Protein AF-A0A2T4AWW3-F1 (afdb_monomer)

Mean predicted aligned error: 4.9 Å

InterPro domains:
  IPR052587 TELO2-interacting protein 1 homolog [PTHR18460] (1-186)
  IPR057566 TTI1, N-terminal TPR domain [PF24173] (14-185)

pLDDT: mean 90.58, std 9.29, range [41.0, 98.25]

Sequence (187 aa):
METSPAAKERNELF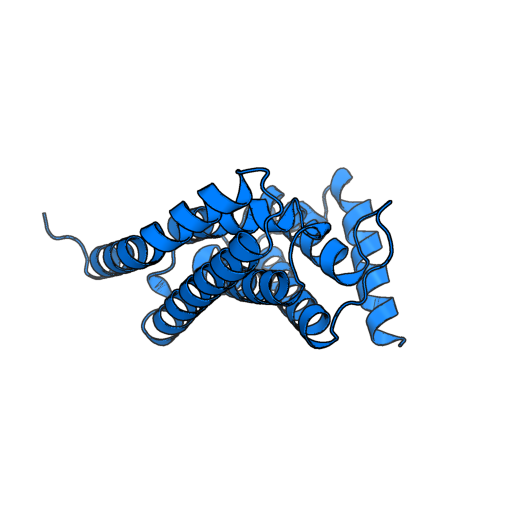QKLKPCCVQVSQLAIREAGDPKSHRQVLQLVDQILDILNQQISTNPLALDEKLAEYVFFPLHHIFRQLERYPMTVVEDCVKCLTILIVHGWKTKISAQLVQQIFSFLIFIIDGVPGSPKRDIPEETVLEAFRAETALLTTAGSSPVAAAGLSEPESIPALGHGITVMLDAVAE

Radius of gyration: 16.77 Å; Cα contacts (8 Å, |Δi|>4): 193; chains: 1; bounding box: 37×42×59 Å

Foldseek 3Di:
DDDDPLNVLLVVLCVQLVVLLVLLQVLLPPPDLDPVSQVSNLVSLVSNLVSLVVCVVVPLQSQEQVNLVSNVVSLVSCLVPVVSHDLSSVQSSLSSLLSCLVRYCQLNDALQNLLVLLLSLLCLQVNDPPDPDDDHDPSSNVSSVSSNVSSCVRQVVYPRNVCSCVPPVNVVSNVSSVVSVVVVVVD

Organism: NCBI:txid58853

Nearest PDB structures (foldseek):
  6twz-assembly2_C  TM=3.304E-01  e=1.049E+00  Homo sapiens
  5jm4-assembly1_A  TM=2.498E-01  e=1.203E+00  Homo sapiens
  5iqp-assembly1_B  TM=2.742E-01  e=2.734E+00  Homo sapiens
  5oeh-assembly1_A  TM=2.328E-01  e=2.278E+00  Homo sapiens

Secondary structure (DSSP, 8-state):
----HHHHHHHHHHHHHHHHHHHHHHHHHS----HHHHHHHHHHHHHHHHHHHHHHHH-GGG--HHHHH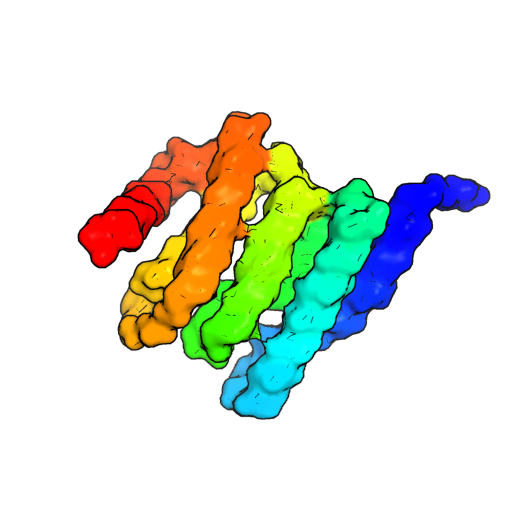HHHHHHHHHHTTGGGS-HHHHHHHHHHHHHIIIIIIGGG--HHHHHHHHHHHHHHHT--TTSPPPP--HHHHHHHHHHHHHHHHHHHT-HHHHHHHHSTTTHHHHHHHHHHHHHHHH-

Solvent-accessible surface area (backbone atoms only — not comparable to full-atom values): 10098 Å² total; per-residue (Å²): 133,86,72,52,71,65,58,50,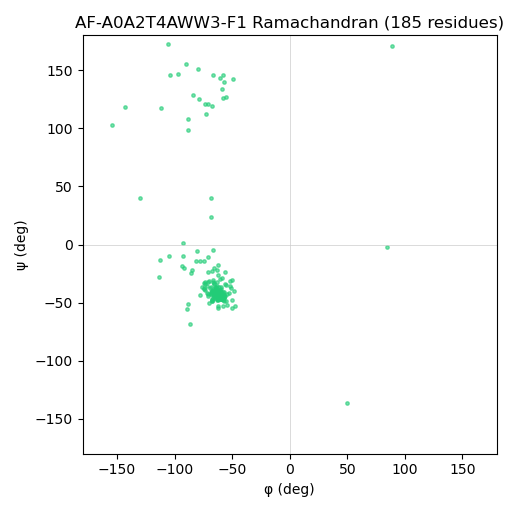50,29,50,53,51,47,65,65,44,46,65,38,44,53,50,40,35,55,55,60,70,43,90,65,89,45,71,68,52,54,56,51,42,36,56,36,45,50,51,48,37,51,54,50,52,54,37,51,73,73,47,42,80,47,42,36,50,68,56,28,54,57,58,43,53,36,47,50,50,44,65,76,42,54,91,80,51,58,66,71,47,53,36,45,44,38,56,41,48,36,49,30,44,69,45,15,33,36,74,69,44,48,19,68,56,46,37,52,50,52,55,49,41,42,33,68,65,77,43,55,91,93,56,82,88,71,92,70,56,68,67,43,46,52,44,34,52,51,30,49,51,49,45,53,57,35,23,70,71,24,76,67,19,35,41,24,49,68,38,81,87,26,39,64,59,47,53,51,43,52,51,54,58,51,53,70,71,72,110

Structure (mmCIF, N/CA/C/O backbone):
data_AF-A0A2T4AWW3-F1
#
_entry.id   AF-A0A2T4AWW3-F1
#
loop_
_atom_site.group_PDB
_atom_site.id
_atom_site.type_symbol
_atom_site.label_atom_id
_atom_site.label_alt_id
_atom_site.label_comp_id
_atom_site.label_asym_id
_atom_site.label_entity_id
_atom_site.label_seq_id
_atom_site.pdbx_PDB_ins_code
_atom_site.Cartn_x
_atom_site.Cartn_y
_atom_site.Cartn_z
_atom_site.occupancy
_atom_site.B_iso_or_equiv
_atom_site.auth_seq_id
_atom_site.auth_comp_id
_atom_site.auth_asym_id
_atom_site.auth_atom_id
_atom_site.pdbx_PDB_model_num
ATOM 1 N N . MET A 1 1 ? -11.689 0.476 34.436 1.00 41.00 1 MET A N 1
ATOM 2 C CA . MET A 1 1 ? -11.365 1.329 33.276 1.00 41.00 1 MET A CA 1
ATOM 3 C C . MET A 1 1 ? -11.836 0.563 32.052 1.00 41.00 1 MET A C 1
ATOM 5 O O . MET A 1 1 ? -11.142 -0.342 31.611 1.00 41.00 1 MET A O 1
ATOM 9 N N . GLU A 1 2 ? -13.083 0.778 31.636 1.00 44.03 2 GLU A N 1
ATOM 10 C CA . GLU A 1 2 ? -13.709 -0.006 30.566 1.00 44.03 2 GLU A CA 1
ATOM 11 C C . GLU A 1 2 ? -13.104 0.405 29.222 1.00 44.03 2 GLU A C 1
ATOM 13 O O . GLU A 1 2 ? -13.244 1.543 28.775 1.00 44.03 2 GLU A O 1
ATOM 18 N N . THR A 1 3 ? -12.363 -0.503 28.594 1.00 55.06 3 THR A N 1
ATOM 19 C CA . THR A 1 3 ? -11.929 -0.334 27.212 1.00 55.06 3 THR A CA 1
ATOM 20 C C . THR A 1 3 ? -13.162 -0.412 26.317 1.00 55.06 3 THR A C 1
ATOM 22 O O . THR A 1 3 ? -13.859 -1.422 26.299 1.00 55.06 3 THR A O 1
ATOM 25 N N . SER A 1 4 ? -13.444 0.669 25.583 1.00 72.50 4 SER A N 1
ATOM 26 C CA . SER A 1 4 ? -14.508 0.700 24.570 1.00 72.50 4 SER A CA 1
ATOM 27 C C . SER A 1 4 ? -14.398 -0.519 23.633 1.00 72.50 4 SER A C 1
ATOM 29 O O . SER A 1 4 ? -13.271 -0.900 23.295 1.00 72.50 4 SER A O 1
ATOM 31 N N . PRO A 1 5 ? -15.514 -1.125 23.183 1.00 71.94 5 PRO A N 1
ATOM 32 C CA . PRO A 1 5 ? -15.501 -2.297 22.300 1.00 71.94 5 PRO A CA 1
ATOM 33 C C . PRO A 1 5 ? -14.610 -2.102 21.061 1.00 71.94 5 PRO A C 1
ATOM 35 O O . PRO A 1 5 ? -13.829 -2.987 20.723 1.00 71.94 5 PRO A O 1
ATOM 38 N N . ALA A 1 6 ? -14.585 -0.894 20.487 1.00 76.88 6 ALA A N 1
ATOM 39 C CA . ALA A 1 6 ? -13.695 -0.552 19.376 1.00 76.88 6 ALA A CA 1
ATOM 40 C C . ALA A 1 6 ? -12.198 -0.622 19.746 1.00 76.88 6 ALA A C 1
ATOM 42 O O . ALA A 1 6 ? -11.362 -1.011 18.935 1.00 76.88 6 ALA A O 1
ATOM 43 N N . ALA A 1 7 ? -11.827 -0.262 20.979 1.00 82.50 7 ALA A N 1
ATOM 44 C CA . ALA A 1 7 ? -10.445 -0.366 21.447 1.00 82.50 7 ALA A CA 1
ATOM 45 C C . ALA A 1 7 ? -10.017 -1.824 21.664 1.00 82.50 7 ALA A C 1
ATOM 47 O O . ALA A 1 7 ? -8.849 -2.151 21.451 1.00 82.50 7 ALA A O 1
ATOM 48 N N . LYS A 1 8 ? -10.955 -2.690 22.067 1.00 87.81 8 LYS A N 1
ATOM 49 C CA . LYS A 1 8 ? -10.710 -4.125 22.219 1.00 87.81 8 LYS A CA 1
ATOM 50 C C . LYS A 1 8 ? -10.457 -4.782 20.860 1.00 87.81 8 LYS A C 1
ATOM 52 O O . LYS A 1 8 ? -9.435 -5.443 20.710 1.00 87.81 8 LYS A O 1
ATOM 57 N N . GLU A 1 9 ? -11.304 -4.515 19.869 1.00 89.56 9 GLU A N 1
ATOM 58 C CA . GLU A 1 9 ? -11.146 -5.043 18.505 1.00 89.56 9 GLU A CA 1
ATOM 59 C C . GLU A 1 9 ? -9.840 -4.581 17.846 1.00 89.56 9 GLU A C 1
ATOM 61 O O . GLU A 1 9 ? -9.110 -5.397 17.289 1.00 89.56 9 GLU A O 1
ATOM 66 N N . ARG A 1 10 ? -9.471 -3.299 17.988 1.00 91.38 10 ARG A N 1
ATOM 67 C CA . ARG A 1 10 ? -8.161 -2.799 17.528 1.00 91.38 10 ARG A CA 1
ATOM 68 C C . ARG A 1 10 ? -6.995 -3.557 18.147 1.00 91.38 10 ARG A C 1
ATOM 70 O O . ARG A 1 10 ? -6.025 -3.875 17.465 1.00 91.38 10 ARG A O 1
ATOM 77 N N . ASN A 1 11 ? -7.065 -3.817 19.451 1.00 92.69 11 ASN A N 1
ATOM 78 C CA . ASN A 1 11 ? -6.012 -4.553 20.133 1.00 92.69 11 ASN A CA 1
ATOM 79 C C . ASN A 1 11 ? -5.957 -6.012 19.659 1.00 92.69 11 ASN A C 1
ATOM 81 O O . ASN A 1 11 ? -4.869 -6.534 19.454 1.00 92.69 11 ASN A O 1
ATOM 85 N N . GLU A 1 12 ? -7.100 -6.662 19.444 1.00 93.75 12 GLU A N 1
ATOM 86 C CA . GLU A 1 12 ? -7.157 -8.016 18.882 1.00 93.75 12 GLU A CA 1
ATOM 87 C C . GLU A 1 12 ? -6.557 -8.069 17.470 1.00 93.75 12 GLU A C 1
ATOM 89 O O . GLU A 1 12 ? -5.733 -8.944 17.192 1.00 93.75 12 GLU A O 1
ATOM 94 N N . LEU A 1 13 ? -6.887 -7.099 16.612 1.00 94.75 13 LEU A N 1
ATOM 95 C CA . LEU A 1 13 ? -6.287 -6.961 15.286 1.00 94.75 13 LEU A CA 1
ATOM 96 C C . LEU A 1 13 ? -4.768 -6.765 15.375 1.00 94.75 13 LEU A C 1
ATOM 98 O O . LEU A 1 13 ? -4.012 -7.451 14.687 1.00 94.75 13 LEU A O 1
ATOM 102 N N . PHE A 1 14 ? -4.307 -5.886 16.268 1.00 95.81 14 PHE A N 1
ATOM 103 C CA . PHE A 1 14 ? -2.881 -5.668 16.499 1.00 95.81 14 PHE A CA 1
ATOM 104 C C . PHE A 1 14 ? -2.156 -6.955 16.903 1.00 95.81 14 PHE A C 1
ATOM 106 O O . PHE A 1 14 ? -1.095 -7.255 16.359 1.00 95.81 14 PHE A O 1
ATOM 113 N N . GLN A 1 15 ? -2.722 -7.739 17.829 1.00 95.81 15 GLN A N 1
ATOM 114 C CA . GLN A 1 15 ? -2.104 -8.998 18.258 1.00 95.81 15 GLN A CA 1
ATOM 115 C C . GLN A 1 15 ? -2.009 -10.019 17.118 1.00 95.81 15 GLN A C 1
ATOM 117 O O . GLN A 1 15 ? -1.042 -10.778 17.082 1.00 95.81 15 GLN A O 1
ATOM 122 N N . LYS A 1 16 ? -2.964 -10.020 16.177 1.00 95.44 16 LYS A N 1
ATOM 123 C CA . LYS A 1 16 ? -2.922 -10.875 14.981 1.00 95.44 16 LYS A CA 1
ATOM 124 C C . LYS A 1 16 ? -1.849 -10.427 13.983 1.00 95.44 16 LYS A C 1
ATOM 126 O O . LYS A 1 16 ? -1.100 -11.262 13.493 1.00 95.44 16 LYS A O 1
ATOM 131 N N . LEU A 1 17 ? -1.744 -9.123 13.713 1.00 95.69 17 LEU A N 1
ATOM 132 C CA . LEU A 1 17 ? -0.814 -8.568 12.715 1.00 95.69 17 LEU A CA 1
ATOM 133 C C . LEU A 1 17 ? 0.646 -8.558 13.186 1.00 95.69 17 LEU A C 1
ATOM 135 O O . LEU A 1 17 ? 1.562 -8.829 12.410 1.00 95.69 17 LEU A O 1
ATOM 139 N N . LYS A 1 18 ? 0.876 -8.260 14.469 1.00 95.81 18 LYS A N 1
ATOM 140 C CA . LYS A 1 18 ? 2.207 -8.113 15.074 1.00 95.81 18 LYS A CA 1
ATOM 141 C C . LYS A 1 18 ? 3.199 -9.238 14.733 1.00 95.81 18 LYS A C 1
ATOM 143 O O . LYS A 1 18 ? 4.304 -8.902 14.301 1.00 95.81 18 LYS A O 1
ATOM 148 N N . PRO A 1 19 ? 2.893 -10.539 14.924 1.00 96.00 19 PRO A N 1
ATOM 149 C CA . PRO A 1 19 ? 3.855 -11.602 14.632 1.00 96.00 19 PRO A CA 1
ATOM 150 C C . PRO A 1 19 ? 4.280 -11.615 13.160 1.00 96.00 19 PRO A C 1
ATOM 152 O O . PRO A 1 19 ? 5.470 -11.775 12.886 1.00 96.00 19 PRO A O 1
ATOM 155 N N . CYS A 1 20 ? 3.347 -11.389 12.232 1.00 95.19 20 CYS A N 1
ATOM 156 C CA . CYS A 1 20 ? 3.630 -11.375 10.800 1.00 95.19 20 CYS A CA 1
ATOM 157 C C . CYS A 1 20 ? 4.459 -10.141 10.419 1.00 95.19 20 CYS A C 1
ATOM 159 O O . CYS A 1 20 ? 5.534 -10.281 9.839 1.00 95.19 20 CYS A O 1
ATOM 161 N N . CYS A 1 21 ? 4.039 -8.939 10.834 1.00 95.25 21 CYS A N 1
ATOM 162 C CA . CYS A 1 21 ? 4.738 -7.688 10.521 1.00 95.25 21 CYS A CA 1
ATOM 163 C C . CYS A 1 21 ? 6.182 -7.664 11.047 1.00 95.25 21 CYS A C 1
ATOM 165 O O . CYS A 1 21 ? 7.094 -7.210 10.348 1.00 95.25 21 CYS A O 1
ATOM 167 N N . VAL A 1 22 ? 6.416 -8.175 12.262 1.00 95.00 22 VAL A N 1
ATOM 168 C CA . VAL A 1 22 ? 7.767 -8.262 12.839 1.00 95.00 22 VAL A CA 1
ATOM 169 C C . VAL A 1 22 ? 8.640 -9.226 12.040 1.00 95.00 22 VAL A C 1
ATOM 171 O O . VAL A 1 22 ? 9.787 -8.895 11.745 1.00 95.00 22 VAL A O 1
ATOM 174 N N . GLN A 1 23 ? 8.116 -10.395 11.664 1.00 93.00 23 GLN A N 1
ATOM 175 C CA . GLN A 1 23 ? 8.877 -11.370 10.882 1.00 93.00 23 GLN A CA 1
ATOM 176 C C . GLN A 1 23 ? 9.197 -10.854 9.476 1.00 93.00 23 GLN A C 1
ATOM 178 O O . GLN A 1 23 ? 10.349 -10.956 9.056 1.00 93.00 23 GLN A O 1
ATOM 183 N N . VAL A 1 24 ? 8.235 -10.230 8.783 1.00 92.56 24 VAL A N 1
ATOM 184 C CA . VAL A 1 24 ? 8.485 -9.604 7.472 1.00 92.56 24 VAL A CA 1
ATOM 185 C C . VAL A 1 24 ? 9.565 -8.535 7.593 1.00 92.56 24 VAL A C 1
ATOM 187 O O . VAL A 1 24 ? 10.518 -8.553 6.823 1.00 92.56 24 VAL A O 1
ATOM 190 N N . SER A 1 25 ? 9.484 -7.661 8.600 1.00 90.88 25 SER A N 1
ATOM 191 C CA . SER A 1 25 ? 10.500 -6.622 8.821 1.00 90.88 25 SER A CA 1
ATOM 192 C C . SER A 1 25 ? 11.890 -7.224 9.042 1.00 90.88 25 SER A C 1
ATOM 194 O O . SER A 1 25 ? 12.866 -6.771 8.451 1.00 90.88 25 SER A O 1
ATOM 196 N N . GLN A 1 26 ? 12.001 -8.280 9.856 1.00 90.12 26 GLN A N 1
ATOM 197 C CA . GLN A 1 26 ? 13.279 -8.959 10.091 1.00 90.12 26 GLN A CA 1
ATOM 198 C C . GLN A 1 26 ? 13.858 -9.572 8.814 1.00 90.12 26 GLN A C 1
ATOM 200 O O . GLN A 1 26 ? 15.066 -9.494 8.605 1.00 90.12 26 GLN A O 1
ATOM 205 N N . LEU A 1 27 ? 13.022 -10.180 7.971 1.00 88.44 27 LEU A N 1
ATOM 206 C CA . LEU A 1 27 ? 13.457 -10.790 6.715 1.00 88.44 27 LEU A CA 1
ATOM 207 C C . LEU A 1 27 ? 13.807 -9.738 5.657 1.00 88.44 27 LEU A C 1
ATOM 209 O O . LEU A 1 27 ? 14.804 -9.903 4.962 1.00 88.44 27 LEU A O 1
ATOM 213 N N . ALA A 1 28 ? 13.041 -8.649 5.576 1.00 84.12 28 ALA A N 1
ATOM 214 C CA . ALA A 1 28 ? 13.252 -7.588 4.598 1.00 84.12 28 ALA A CA 1
ATOM 215 C C . ALA A 1 28 ? 14.491 -6.734 4.907 1.00 84.12 28 ALA A C 1
ATOM 217 O O . ALA A 1 28 ? 15.211 -6.331 3.995 1.00 84.12 28 ALA A O 1
ATOM 218 N N . ILE A 1 29 ? 14.775 -6.494 6.192 1.00 82.25 29 ILE A N 1
ATOM 219 C CA . ILE A 1 29 ? 15.969 -5.755 6.632 1.00 82.25 29 ILE A CA 1
ATOM 220 C C . ILE A 1 29 ? 17.233 -6.616 6.502 1.00 82.25 29 ILE A C 1
ATOM 222 O O . ILE A 1 29 ? 18.311 -6.093 6.226 1.00 82.25 29 ILE A O 1
ATOM 226 N N . ARG A 1 30 ? 17.135 -7.938 6.690 1.00 76.06 30 ARG A N 1
ATOM 227 C CA . ARG A 1 30 ? 18.281 -8.838 6.509 1.00 76.06 30 ARG A CA 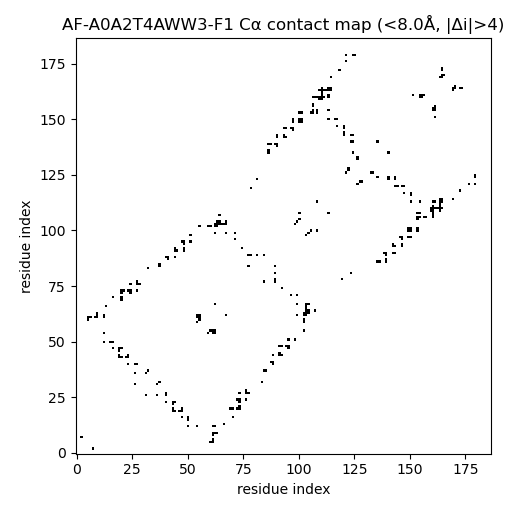1
ATOM 228 C C . ARG A 1 30 ? 18.614 -8.954 5.015 1.00 76.06 30 ARG A C 1
ATOM 230 O O . ARG A 1 30 ? 17.812 -9.424 4.210 1.00 76.06 30 ARG A O 1
ATOM 237 N N . GLU A 1 31 ? 19.834 -8.588 4.633 1.00 60.59 31 GLU A N 1
ATOM 238 C CA . GLU A 1 31 ? 20.359 -8.631 3.251 1.00 60.59 31 GLU A CA 1
ATOM 239 C C . GLU A 1 31 ? 20.564 -10.054 2.673 1.00 60.59 31 GLU A C 1
ATOM 241 O O . GLU A 1 31 ? 21.347 -10.262 1.752 1.00 60.59 31 GLU A O 1
ATOM 246 N N . ALA A 1 32 ? 19.871 -11.076 3.178 1.00 53.19 32 ALA A N 1
ATOM 247 C CA . ALA A 1 32 ? 20.013 -12.443 2.687 1.00 53.19 32 ALA A CA 1
ATOM 248 C C . ALA A 1 32 ? 19.049 -12.725 1.520 1.00 53.19 32 ALA A C 1
ATOM 250 O O . ALA A 1 32 ? 17.866 -13.005 1.731 1.00 53.19 32 ALA A O 1
ATOM 251 N N . GLY A 1 33 ? 19.540 -12.642 0.281 1.00 60.03 33 GLY A N 1
ATOM 252 C CA . GLY A 1 33 ? 18.835 -13.040 -0.950 1.00 60.03 33 GLY A CA 1
ATOM 253 C C . GLY A 1 33 ? 18.615 -14.555 -1.095 1.00 60.03 33 GLY A C 1
ATOM 254 O O . GLY A 1 33 ? 18.792 -15.094 -2.181 1.00 60.03 33 GLY A O 1
ATOM 255 N N . ASP A 1 34 ? 18.281 -15.256 -0.006 1.00 68.44 34 ASP A N 1
ATOM 256 C CA . ASP A 1 34 ? 17.972 -16.690 -0.034 1.00 68.44 34 ASP A CA 1
ATOM 257 C C . ASP A 1 34 ? 16.534 -16.904 -0.559 1.00 68.44 34 ASP A C 1
ATOM 259 O O . ASP A 1 34 ? 15.588 -16.358 0.020 1.00 68.44 34 ASP A O 1
ATOM 263 N N . PRO A 1 35 ? 16.324 -17.725 -1.607 1.00 68.44 35 PRO A N 1
ATOM 264 C CA . PRO A 1 35 ? 14.996 -18.106 -2.095 1.00 68.44 35 PRO A CA 1
ATOM 265 C C . PRO A 1 35 ? 14.034 -18.621 -1.011 1.00 68.44 35 PRO A C 1
ATOM 267 O O . PRO A 1 35 ? 12.822 -18.412 -1.109 1.00 68.44 35 PRO A O 1
ATOM 270 N N . LYS A 1 36 ? 14.543 -19.266 0.050 1.00 74.75 36 LYS A N 1
ATOM 271 C CA . LYS A 1 36 ? 13.711 -19.696 1.190 1.00 74.75 36 LYS A CA 1
ATOM 272 C C . LYS A 1 36 ? 13.100 -18.510 1.934 1.00 74.75 36 LYS A C 1
ATOM 274 O O . LYS A 1 36 ? 11.936 -18.578 2.330 1.00 74.75 36 LYS A O 1
ATOM 279 N N . SER A 1 37 ? 13.850 -17.417 2.060 1.00 81.38 37 SER A N 1
ATOM 280 C CA . SER A 1 37 ? 13.379 -16.175 2.671 1.00 81.38 37 SER A CA 1
ATOM 281 C C . SER A 1 37 ? 12.264 -15.539 1.844 1.00 81.38 37 SER A C 1
ATOM 283 O O . SER A 1 37 ? 11.293 -15.067 2.422 1.00 81.38 37 SER A O 1
ATOM 285 N N . HIS A 1 38 ? 12.331 -15.583 0.507 1.00 83.94 38 HIS A N 1
ATOM 286 C CA . HIS A 1 38 ? 11.267 -15.033 -0.349 1.00 83.94 38 HIS A CA 1
ATOM 287 C C . HIS A 1 38 ? 9.948 -15.791 -0.195 1.00 83.94 38 HIS A C 1
ATOM 289 O O . HIS A 1 38 ? 8.895 -15.171 -0.069 1.00 83.94 38 HIS A O 1
ATOM 295 N N . ARG A 1 39 ? 9.995 -17.129 -0.135 1.00 88.44 39 ARG A N 1
ATOM 296 C CA . ARG A 1 39 ? 8.795 -17.942 0.117 1.00 88.44 39 ARG A CA 1
ATOM 297 C C . ARG A 1 39 ? 8.193 -17.649 1.491 1.00 88.44 39 ARG A C 1
ATOM 299 O O . ARG A 1 39 ? 6.975 -17.587 1.619 1.00 88.44 39 ARG A O 1
ATOM 306 N N . GLN A 1 40 ? 9.037 -17.463 2.503 1.00 91.19 40 GLN A N 1
ATOM 307 C CA . GLN A 1 40 ? 8.579 -17.110 3.842 1.00 91.19 40 GLN A CA 1
ATOM 308 C C . GLN A 1 40 ? 7.962 -15.705 3.879 1.00 91.19 40 GLN A C 1
ATOM 310 O O . GLN A 1 40 ? 6.918 -15.524 4.495 1.00 91.19 40 GLN A O 1
ATOM 315 N N . VAL A 1 41 ? 8.565 -14.725 3.197 1.00 92.50 41 VAL A N 1
ATOM 316 C CA . VAL A 1 41 ? 7.996 -13.375 3.062 1.00 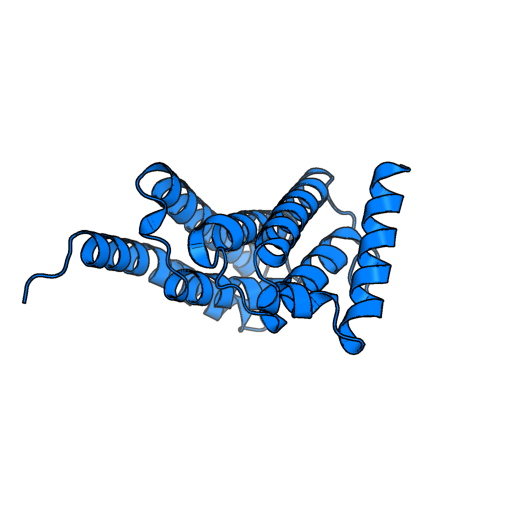92.50 41 VAL A CA 1
ATOM 317 C C . VAL A 1 41 ? 6.635 -13.435 2.376 1.00 92.50 41 VAL A C 1
ATOM 319 O O . VAL A 1 41 ? 5.693 -12.867 2.916 1.00 92.50 41 VAL A O 1
ATOM 322 N N . LEU A 1 42 ? 6.501 -14.176 1.270 1.00 93.69 42 LEU A N 1
ATOM 323 C CA . LEU A 1 42 ? 5.218 -14.359 0.586 1.00 93.69 42 LEU A CA 1
ATOM 324 C C . LEU A 1 42 ? 4.141 -14.885 1.542 1.00 93.69 42 LEU A C 1
ATOM 326 O O . LEU A 1 42 ? 3.099 -14.265 1.682 1.00 93.69 42 LEU A O 1
ATOM 330 N N . GLN A 1 43 ? 4.425 -15.970 2.267 1.00 95.12 43 GLN A N 1
ATOM 331 C CA . GLN A 1 43 ? 3.472 -16.553 3.220 1.00 95.12 43 GLN A CA 1
ATOM 332 C C . GLN A 1 43 ? 3.065 -15.585 4.336 1.00 95.12 43 GLN A C 1
ATOM 334 O O . GLN A 1 43 ? 1.931 -15.617 4.800 1.00 95.12 43 GLN A O 1
ATOM 339 N N . LEU A 1 44 ? 3.990 -14.748 4.807 1.00 96.19 44 LEU A N 1
ATOM 340 C CA . LEU A 1 44 ? 3.699 -13.781 5.861 1.00 96.19 44 LEU A CA 1
ATOM 341 C C . LEU A 1 44 ? 2.899 -12.582 5.342 1.00 96.19 44 LEU A C 1
ATOM 343 O O . LEU A 1 44 ? 2.049 -12.078 6.071 1.00 96.19 44 LEU A O 1
ATOM 347 N N . VAL A 1 45 ? 3.167 -12.119 4.118 1.00 96.75 45 VAL A N 1
ATOM 348 C CA . VAL A 1 45 ? 2.399 -11.041 3.476 1.00 96.75 45 VAL A CA 1
ATOM 349 C C . VAL A 1 45 ? 0.988 -11.522 3.142 1.00 96.75 45 VAL A C 1
ATOM 351 O O . VAL A 1 45 ? 0.036 -10.819 3.460 1.00 96.75 45 VAL A O 1
ATOM 354 N N . ASP A 1 46 ? 0.844 -12.740 2.623 1.00 96.88 46 ASP A N 1
ATOM 355 C CA . ASP A 1 46 ? -0.447 -13.395 2.381 1.00 96.88 46 ASP A CA 1
ATOM 356 C C . ASP A 1 46 ? -1.275 -13.498 3.677 1.00 96.88 46 ASP A C 1
ATOM 358 O O . ASP A 1 46 ? -2.422 -13.064 3.738 1.00 96.88 46 ASP A O 1
ATOM 362 N N . GLN A 1 47 ? -0.652 -13.908 4.791 1.00 97.50 47 GLN A N 1
ATOM 363 C CA . GLN A 1 47 ? -1.309 -13.892 6.107 1.00 97.50 47 GLN A CA 1
ATOM 364 C C . GLN A 1 47 ? -1.737 -12.490 6.559 1.00 97.50 47 GLN A C 1
ATOM 366 O O . GLN A 1 47 ? -2.799 -12.338 7.165 1.00 97.50 47 GLN A O 1
ATOM 371 N N . ILE A 1 48 ? -0.921 -11.459 6.310 1.00 97.81 48 ILE A N 1
ATOM 372 C CA . ILE A 1 48 ? -1.295 -10.071 6.618 1.00 97.81 48 ILE A CA 1
ATOM 373 C C . ILE A 1 48 ? -2.516 -9.675 5.787 1.00 97.81 48 ILE A C 1
ATOM 375 O O . ILE A 1 48 ? -3.472 -9.134 6.345 1.00 97.81 48 ILE A O 1
ATOM 379 N N . LEU A 1 49 ? -2.503 -9.974 4.488 1.00 98.06 49 LEU A N 1
ATOM 380 C CA . LEU A 1 49 ? -3.599 -9.688 3.571 1.00 98.06 49 LEU A CA 1
ATOM 381 C C . LEU A 1 49 ? -4.894 -10.380 4.013 1.00 98.06 49 LEU A C 1
ATOM 383 O O . LEU A 1 49 ? -5.934 -9.728 4.103 1.00 98.06 49 LEU A O 1
ATOM 387 N N . ASP A 1 50 ? -4.829 -11.658 4.379 1.00 98.06 50 ASP A N 1
ATOM 388 C CA . ASP A 1 50 ? -5.962 -12.421 4.907 1.00 98.06 50 ASP A CA 1
ATOM 389 C C . ASP A 1 50 ? -6.536 -11.806 6.186 1.00 98.06 50 ASP A C 1
ATOM 391 O O . ASP A 1 50 ? -7.751 -11.622 6.306 1.00 98.06 50 ASP A O 1
ATOM 395 N N . ILE A 1 51 ? -5.676 -11.442 7.145 1.00 97.38 51 ILE A N 1
ATOM 396 C CA . ILE A 1 51 ? -6.100 -10.795 8.394 1.00 97.38 51 ILE A CA 1
ATOM 397 C C . ILE A 1 51 ? -6.795 -9.461 8.096 1.00 97.38 51 ILE A C 1
ATOM 399 O O . ILE A 1 51 ? -7.838 -9.165 8.687 1.00 97.38 51 ILE A O 1
ATOM 403 N N . LEU A 1 52 ? -6.243 -8.662 7.178 1.00 97.44 52 LEU A N 1
ATOM 404 C CA . LEU A 1 52 ? -6.830 -7.390 6.762 1.00 97.44 52 LEU A CA 1
ATOM 405 C C . LEU A 1 52 ? -8.192 -7.595 6.087 1.00 97.44 52 LEU A C 1
ATOM 407 O O . LEU A 1 52 ? -9.156 -6.942 6.485 1.00 97.44 52 LEU A O 1
ATOM 411 N N . ASN A 1 53 ? -8.300 -8.531 5.141 1.00 97.44 53 ASN A N 1
ATOM 412 C CA . ASN A 1 53 ? -9.542 -8.857 4.432 1.00 97.44 53 ASN A CA 1
ATOM 413 C C . ASN A 1 53 ? -10.650 -9.332 5.381 1.00 97.44 53 ASN A C 1
ATOM 415 O O . ASN A 1 53 ? -11.795 -8.872 5.305 1.00 97.44 53 ASN A O 1
ATOM 419 N N . GLN A 1 54 ? -10.317 -10.216 6.324 1.00 96.06 54 GLN A N 1
ATOM 420 C CA . GLN A 1 54 ? -11.255 -10.666 7.353 1.00 96.06 54 GLN A CA 1
ATOM 421 C C . GLN A 1 54 ? -11.713 -9.503 8.236 1.00 96.06 54 GLN A C 1
ATOM 423 O O . GLN A 1 54 ? -12.901 -9.388 8.561 1.00 96.06 54 GLN A O 1
ATOM 428 N N . GLN A 1 55 ? -10.785 -8.619 8.607 1.00 94.56 55 GLN A N 1
ATOM 429 C CA . GLN A 1 55 ? -11.100 -7.483 9.456 1.00 94.56 55 GLN A CA 1
ATOM 430 C C . GLN A 1 55 ? -12.008 -6.473 8.757 1.00 94.56 55 GLN A C 1
ATOM 432 O O . GLN A 1 55 ? -13.000 -6.066 9.354 1.00 94.56 55 GLN A O 1
ATOM 437 N N . ILE A 1 56 ? -11.719 -6.078 7.514 1.00 94.19 56 ILE A N 1
ATOM 438 C CA . ILE A 1 56 ? -12.558 -5.108 6.791 1.00 94.19 56 ILE A CA 1
ATOM 439 C C . ILE A 1 56 ? -13.948 -5.665 6.479 1.00 94.19 56 ILE A C 1
ATOM 441 O O . ILE A 1 56 ? -14.912 -4.903 6.480 1.00 94.19 56 ILE A O 1
ATOM 445 N N . SER A 1 57 ? -14.065 -6.984 6.292 1.00 93.06 57 SER A N 1
ATOM 446 C CA . SER A 1 57 ? -15.353 -7.662 6.103 1.00 93.06 57 SER A CA 1
ATOM 447 C C . SER A 1 57 ? -16.190 -7.694 7.385 1.00 93.06 57 SER A C 1
ATOM 449 O O . SER A 1 57 ? -17.416 -7.672 7.323 1.00 93.06 57 SER A O 1
ATOM 451 N N . THR A 1 58 ? -15.538 -7.744 8.551 1.00 91.62 58 THR A N 1
ATOM 452 C CA . THR A 1 58 ? -16.212 -7.817 9.857 1.00 91.62 58 THR A CA 1
ATOM 453 C C . THR A 1 58 ? -16.506 -6.428 10.420 1.00 91.62 58 THR A C 1
ATOM 455 O O . THR A 1 58 ? -17.643 -6.108 10.758 1.00 91.62 58 THR A O 1
ATOM 458 N N . ASN A 1 59 ? -15.472 -5.595 10.542 1.00 90.06 59 ASN A N 1
ATOM 459 C CA . ASN A 1 59 ? -15.565 -4.215 10.992 1.00 90.06 59 ASN A CA 1
ATOM 460 C C . ASN A 1 59 ? -14.394 -3.383 10.427 1.00 90.06 59 ASN A C 1
ATOM 462 O O . ASN A 1 59 ? -13.288 -3.415 10.986 1.00 90.06 59 ASN A O 1
ATOM 466 N N . PRO A 1 60 ? -14.623 -2.568 9.383 1.00 88.88 60 PRO A N 1
ATOM 467 C CA . PRO A 1 60 ? -13.580 -1.743 8.779 1.00 88.88 60 PRO A CA 1
ATOM 468 C C . PRO A 1 60 ? -13.137 -0.569 9.667 1.00 88.88 60 PRO A C 1
ATOM 470 O O . PRO A 1 60 ? -12.145 0.085 9.360 1.00 88.88 60 PRO A O 1
ATOM 473 N N . LEU A 1 61 ? -13.846 -0.261 10.761 1.00 88.38 61 LEU A N 1
ATOM 474 C CA . LEU A 1 61 ? -13.480 0.825 11.681 1.00 88.38 61 LEU A CA 1
ATOM 475 C C . LEU A 1 61 ? -12.390 0.425 12.685 1.00 88.38 61 LEU A C 1
ATOM 477 O O . LEU A 1 61 ? -11.818 1.299 13.337 1.00 88.38 61 LEU A O 1
ATOM 481 N N . ALA A 1 62 ? -12.104 -0.872 12.820 1.00 90.62 62 ALA A N 1
ATOM 482 C CA . ALA A 1 62 ? -11.029 -1.363 13.678 1.00 90.62 62 ALA A CA 1
ATOM 483 C C . ALA A 1 62 ? -9.636 -1.194 13.047 1.00 90.62 62 ALA A C 1
ATOM 485 O O . ALA A 1 62 ? -8.637 -1.310 13.748 1.00 90.62 62 ALA A O 1
ATOM 486 N N . LEU A 1 63 ? -9.539 -0.910 11.746 1.00 93.56 63 LEU A N 1
ATOM 487 C CA . LEU A 1 63 ? -8.278 -0.500 11.138 1.00 93.56 63 LEU A CA 1
ATOM 488 C C . LEU A 1 63 ? -8.161 1.022 11.259 1.00 93.56 63 LEU A C 1
ATOM 490 O O . LEU A 1 63 ? -8.900 1.758 10.611 1.00 93.56 63 LEU A O 1
ATOM 494 N N . ASP A 1 64 ? -7.275 1.494 12.132 1.00 93.69 64 ASP A N 1
ATOM 495 C CA . ASP A 1 64 ? -6.997 2.919 12.297 1.00 93.69 64 ASP A CA 1
ATOM 496 C C . ASP A 1 64 ? -5.648 3.314 11.685 1.00 93.69 64 ASP A C 1
ATOM 498 O O . ASP A 1 64 ? -4.859 2.475 11.256 1.00 93.69 64 ASP A O 1
ATOM 502 N N . GLU A 1 65 ? -5.388 4.619 11.656 1.00 94.12 65 GLU A N 1
ATOM 503 C CA . GLU A 1 65 ? -4.162 5.224 11.127 1.00 94.12 65 GLU A CA 1
ATOM 504 C C . GLU A 1 65 ? -2.891 4.615 11.734 1.00 94.12 65 GLU A C 1
ATOM 506 O O . GLU A 1 65 ? -1.949 4.304 11.011 1.00 94.12 65 GLU A O 1
ATOM 511 N N . LYS A 1 66 ? -2.884 4.358 13.048 1.00 94.31 66 LYS A N 1
ATOM 512 C CA . LYS A 1 66 ? -1.720 3.782 13.737 1.00 94.31 66 LYS A CA 1
ATOM 513 C C . LYS A 1 66 ? -1.458 2.347 13.303 1.00 94.31 66 LYS A C 1
ATOM 515 O O . LYS A 1 66 ? -0.308 1.950 13.133 1.00 94.31 66 LYS A O 1
ATOM 520 N N . LEU A 1 67 ? -2.515 1.557 13.140 1.00 95.75 67 LEU A N 1
ATOM 521 C CA . LEU A 1 67 ? -2.399 0.197 12.627 1.00 95.75 67 LEU A CA 1
ATOM 522 C C . LEU A 1 67 ? -1.991 0.190 11.156 1.00 95.75 67 LEU A C 1
ATOM 524 O O . LEU A 1 67 ? -1.175 -0.640 10.767 1.00 95.75 67 LEU A O 1
ATOM 528 N N . ALA A 1 68 ? -2.486 1.139 10.363 1.00 96.94 68 ALA A N 1
ATOM 529 C CA . ALA A 1 68 ? -2.080 1.296 8.975 1.00 96.94 68 ALA A CA 1
ATOM 530 C C . ALA A 1 68 ? -0.588 1.622 8.851 1.00 96.94 68 ALA A C 1
ATOM 532 O O . ALA A 1 68 ? 0.120 0.939 8.120 1.00 96.94 68 ALA A O 1
ATOM 533 N N . GLU A 1 69 ? -0.074 2.580 9.626 1.00 96.00 69 GLU A N 1
ATOM 534 C CA . GLU A 1 69 ? 1.363 2.877 9.691 1.00 96.00 69 GLU A CA 1
ATOM 535 C C . GLU A 1 69 ? 2.186 1.658 10.118 1.00 96.00 69 GLU A C 1
ATOM 537 O O . GLU A 1 69 ? 3.225 1.356 9.526 1.00 96.00 69 GLU A O 1
ATOM 542 N N . TYR A 1 70 ? 1.698 0.922 11.119 1.00 96.44 70 TYR A N 1
ATOM 543 C CA . TYR A 1 70 ? 2.370 -0.271 11.618 1.00 96.44 70 TYR A CA 1
ATOM 544 C C . TYR A 1 70 ? 2.475 -1.374 10.557 1.00 96.44 70 TYR A C 1
ATOM 546 O O . TYR A 1 70 ? 3.533 -1.987 10.414 1.00 96.44 70 TYR A O 1
ATOM 554 N N . VAL A 1 71 ? 1.400 -1.627 9.804 1.00 97.50 71 VAL A N 1
ATOM 555 C CA . VAL A 1 71 ? 1.394 -2.617 8.715 1.00 97.50 71 VAL A CA 1
ATOM 556 C C . VAL A 1 71 ? 2.165 -2.111 7.502 1.00 97.50 71 VAL A C 1
ATOM 558 O O . VAL A 1 71 ? 2.824 -2.898 6.831 1.00 97.50 71 VAL A O 1
ATOM 561 N N . PHE A 1 72 ? 2.142 -0.810 7.227 1.00 97.31 72 PHE A N 1
ATOM 562 C CA . PHE A 1 72 ? 2.883 -0.235 6.113 1.00 97.31 72 PHE A CA 1
ATOM 563 C C . PHE A 1 72 ? 4.397 -0.326 6.305 1.00 97.31 72 PHE A C 1
ATOM 565 O O . PHE A 1 72 ? 5.113 -0.501 5.327 1.00 97.31 72 PHE A O 1
ATOM 572 N N . PHE A 1 73 ? 4.898 -0.263 7.541 1.00 95.38 73 PHE A N 1
ATOM 573 C CA . PHE A 1 73 ? 6.331 -0.343 7.837 1.00 95.38 73 PHE A CA 1
ATOM 574 C C . PHE A 1 73 ? 7.059 -1.535 7.167 1.00 95.38 73 PHE A C 1
ATOM 576 O O . PHE A 1 73 ? 8.019 -1.299 6.428 1.00 95.38 73 PHE A O 1
ATOM 583 N N . PRO A 1 74 ? 6.635 -2.806 7.336 1.00 94.62 74 PRO A N 1
ATOM 584 C CA . PRO A 1 74 ? 7.247 -3.928 6.621 1.00 94.62 74 PRO A CA 1
ATOM 585 C C . PRO A 1 74 ? 7.062 -3.853 5.099 1.00 94.62 74 PRO A C 1
ATOM 587 O O . PRO A 1 74 ? 7.998 -4.170 4.366 1.00 94.62 74 PRO A O 1
ATOM 590 N N . LEU A 1 75 ? 5.893 -3.418 4.613 1.00 96.06 75 LEU A N 1
ATOM 591 C CA . LEU A 1 75 ? 5.619 -3.309 3.172 1.00 96.06 75 LEU A CA 1
ATOM 592 C C . LEU A 1 75 ? 6.522 -2.262 2.513 1.00 96.06 75 LEU A C 1
ATOM 594 O O . LEU A 1 75 ? 7.057 -2.486 1.434 1.00 96.06 75 LEU A O 1
ATOM 598 N N . HIS A 1 76 ? 6.771 -1.148 3.199 1.00 95.00 76 HIS A N 1
ATOM 599 C CA . HIS A 1 76 ? 7.683 -0.100 2.759 1.00 95.00 76 HIS A CA 1
ATOM 600 C C . HIS A 1 76 ? 9.096 -0.640 2.514 1.00 95.00 76 HIS A C 1
ATOM 602 O O . HIS A 1 76 ? 9.729 -0.284 1.521 1.00 95.00 76 HIS A O 1
ATOM 608 N N . HIS A 1 77 ? 9.596 -1.534 3.372 1.00 93.00 77 HIS A N 1
ATOM 609 C CA . HIS A 1 77 ? 10.893 -2.172 3.146 1.00 93.00 77 HIS A CA 1
ATOM 610 C C . HIS A 1 77 ? 10.913 -3.041 1.882 1.00 93.00 77 HIS A C 1
ATOM 612 O O . HIS A 1 77 ? 11.920 -3.047 1.174 1.00 93.00 77 HIS A O 1
ATOM 618 N N . ILE A 1 78 ? 9.805 -3.720 1.573 1.00 93.19 78 ILE A N 1
ATOM 619 C CA . ILE A 1 78 ? 9.647 -4.497 0.338 1.00 93.19 78 ILE A CA 1
ATOM 620 C C . ILE A 1 78 ? 9.603 -3.559 -0.878 1.00 93.19 78 ILE A C 1
ATOM 622 O O . ILE A 1 78 ? 10.378 -3.746 -1.813 1.00 93.19 78 ILE A O 1
ATOM 626 N N . PHE A 1 79 ? 8.790 -2.498 -0.840 1.00 94.31 79 PHE A N 1
ATOM 627 C CA . PHE A 1 79 ? 8.688 -1.506 -1.921 1.00 94.31 79 PHE A CA 1
ATOM 628 C C . PHE A 1 79 ? 9.997 -0.752 -2.189 1.00 94.31 79 PHE A C 1
ATOM 630 O O . PHE A 1 79 ? 10.261 -0.318 -3.304 1.00 94.31 79 PHE A O 1
ATOM 637 N N . ARG A 1 80 ? 10.880 -0.615 -1.197 1.00 91.88 80 ARG A N 1
ATOM 638 C CA . ARG A 1 80 ? 12.219 -0.047 -1.422 1.00 91.88 80 ARG A CA 1
ATOM 639 C C . ARG A 1 80 ? 13.181 -0.989 -2.141 1.00 91.88 80 ARG A C 1
ATOM 641 O O . ARG A 1 80 ? 14.237 -0.548 -2.585 1.00 91.88 80 ARG A O 1
ATOM 648 N N . GLN A 1 81 ? 12.846 -2.270 -2.222 1.00 89.44 81 GLN A N 1
ATOM 649 C CA . GLN A 1 81 ? 13.670 -3.320 -2.809 1.00 89.44 81 GLN A CA 1
ATOM 650 C C . GLN A 1 81 ? 12.851 -4.149 -3.810 1.00 89.44 81 GLN A C 1
ATOM 652 O O . GLN A 1 81 ? 13.005 -5.368 -3.857 1.00 89.44 81 GLN A O 1
ATOM 657 N N . LEU A 1 82 ? 11.989 -3.504 -4.612 1.00 88.94 82 LEU A N 1
ATOM 658 C CA . LEU A 1 82 ? 11.080 -4.172 -5.560 1.00 88.94 82 LEU A CA 1
ATOM 659 C C . LEU A 1 82 ? 11.782 -5.225 -6.427 1.00 88.94 82 LEU A C 1
ATOM 661 O O . LEU A 1 82 ? 11.227 -6.294 -6.655 1.00 88.94 82 LEU A O 1
ATOM 665 N N . GLU A 1 83 ? 13.006 -4.938 -6.875 1.00 87.62 83 GLU A N 1
ATOM 666 C CA . GLU A 1 83 ? 13.827 -5.814 -7.727 1.00 87.62 83 GLU A CA 1
ATOM 667 C C . GLU A 1 83 ? 14.214 -7.146 -7.063 1.00 87.62 83 GLU A C 1
ATOM 669 O O . GLU A 1 83 ? 14.543 -8.112 -7.745 1.00 87.62 83 GLU A O 1
ATOM 674 N N . ARG A 1 84 ? 14.188 -7.219 -5.728 1.00 87.38 84 ARG A N 1
ATOM 675 C CA . ARG A 1 84 ? 14.602 -8.407 -4.971 1.00 87.38 84 ARG A CA 1
ATOM 676 C C . ARG A 1 84 ? 13.482 -9.429 -4.811 1.00 87.38 84 ARG A C 1
ATOM 678 O O . ARG A 1 84 ? 13.766 -10.606 -4.592 1.00 87.38 84 ARG A O 1
ATOM 685 N N . TYR A 1 85 ? 12.228 -8.995 -4.888 1.00 88.81 85 TYR A N 1
ATOM 686 C CA . TYR A 1 85 ? 11.082 -9.838 -4.573 1.00 88.81 85 TYR A CA 1
ATOM 687 C C . TYR A 1 85 ? 10.366 -10.322 -5.839 1.00 88.81 85 TYR A C 1
ATOM 689 O O . TYR A 1 85 ? 10.288 -9.588 -6.824 1.00 88.81 85 TYR A O 1
ATOM 697 N N . PRO A 1 86 ? 9.813 -11.549 -5.823 1.00 90.75 86 PRO A N 1
ATOM 698 C CA . PRO A 1 86 ? 8.901 -12.002 -6.869 1.00 90.75 86 PRO A CA 1
ATOM 699 C C . PRO A 1 86 ? 7.687 -11.073 -6.988 1.00 90.75 86 PRO A C 1
ATOM 701 O O . PRO A 1 86 ? 7.189 -10.597 -5.965 1.00 90.75 86 PRO A O 1
ATOM 704 N N . MET A 1 87 ? 7.160 -10.883 -8.204 1.00 92.00 87 MET A N 1
ATOM 705 C CA . MET A 1 87 ? 5.995 -10.011 -8.425 1.00 92.00 87 MET A CA 1
ATOM 706 C C . MET A 1 87 ? 4.760 -10.446 -7.632 1.00 92.00 87 MET A C 1
ATOM 708 O O . MET A 1 87 ? 4.015 -9.590 -7.182 1.00 92.00 87 MET A O 1
ATOM 712 N N . THR A 1 88 ? 4.605 -11.738 -7.325 1.00 93.12 88 THR A N 1
ATOM 713 C CA . THR A 1 88 ? 3.517 -12.219 -6.456 1.00 93.12 88 THR A CA 1
ATOM 714 C C . THR A 1 88 ? 3.560 -11.597 -5.055 1.00 93.12 88 THR A C 1
ATOM 716 O O . THR A 1 88 ? 2.527 -11.255 -4.499 1.00 93.12 88 THR A O 1
ATOM 719 N N . VAL A 1 89 ? 4.757 -11.394 -4.484 1.00 94.31 89 VAL A N 1
ATOM 720 C CA . VAL A 1 89 ? 4.912 -10.709 -3.187 1.00 94.31 89 VAL A CA 1
ATOM 721 C C . VAL A 1 89 ? 4.544 -9.236 -3.322 1.00 94.31 89 VAL A C 1
ATOM 723 O O . VAL A 1 89 ? 3.898 -8.678 -2.438 1.00 94.31 89 VAL A O 1
ATOM 726 N N . VAL A 1 90 ? 4.980 -8.600 -4.413 1.00 95.00 90 VAL A N 1
ATOM 727 C CA . VAL A 1 90 ? 4.698 -7.187 -4.691 1.00 95.00 90 VAL A CA 1
ATOM 728 C C . VAL A 1 90 ? 3.194 -6.971 -4.840 1.00 95.00 90 VAL A C 1
ATOM 730 O O . VAL A 1 90 ? 2.655 -6.068 -4.207 1.00 95.00 90 VAL A O 1
ATOM 733 N N . GLU A 1 91 ? 2.511 -7.832 -5.589 1.00 96.31 91 GLU A N 1
ATOM 734 C CA . GLU A 1 91 ? 1.064 -7.796 -5.783 1.00 96.31 91 GLU A CA 1
ATOM 735 C C . GLU A 1 91 ? 0.306 -7.884 -4.451 1.00 96.31 91 GLU A C 1
ATOM 737 O O . GLU A 1 91 ? -0.541 -7.036 -4.168 1.00 96.31 91 GLU A O 1
ATOM 742 N N . ASP A 1 92 ? 0.653 -8.829 -3.571 1.00 97.25 92 ASP A N 1
ATOM 743 C CA . ASP A 1 92 ? 0.001 -8.939 -2.259 1.00 97.25 92 ASP A CA 1
ATOM 744 C C . ASP A 1 92 ? 0.293 -7.727 -1.359 1.00 97.25 92 ASP A C 1
ATOM 746 O O . ASP A 1 92 ? -0.577 -7.273 -0.607 1.00 97.25 92 ASP A O 1
ATOM 750 N N . CYS A 1 93 ? 1.489 -7.135 -1.472 1.00 97.44 93 CYS A N 1
ATOM 751 C CA . CYS A 1 93 ? 1.806 -5.876 -0.800 1.00 97.44 93 CYS A CA 1
ATOM 752 C C . CYS A 1 93 ? 0.936 -4.721 -1.320 1.00 97.44 93 CYS A C 1
ATOM 754 O O . CYS A 1 93 ? 0.479 -3.904 -0.520 1.00 97.44 93 CYS A O 1
ATOM 756 N N . VAL A 1 94 ? 0.687 -4.647 -2.631 1.00 98.00 94 VAL A N 1
ATOM 757 C CA . VAL A 1 94 ? -0.176 -3.631 -3.259 1.00 98.00 94 VAL A CA 1
ATOM 758 C C . VAL A 1 94 ? -1.639 -3.812 -2.840 1.00 98.00 94 VAL A C 1
ATOM 760 O O . VAL A 1 94 ? -2.311 -2.833 -2.501 1.00 98.00 94 VAL A O 1
ATOM 763 N N . LYS A 1 95 ? -2.126 -5.054 -2.747 1.00 98.25 95 LYS A N 1
ATOM 764 C CA . LYS A 1 95 ? -3.462 -5.353 -2.204 1.00 98.25 95 LYS A CA 1
ATOM 765 C C . LYS A 1 95 ? -3.586 -4.903 -0.749 1.00 98.25 95 LYS A C 1
ATOM 767 O O . LYS A 1 95 ? -4.539 -4.206 -0.397 1.00 98.25 95 LYS A O 1
ATOM 772 N N . CYS A 1 96 ? -2.590 -5.216 0.088 1.00 98.12 96 CYS A N 1
ATOM 773 C CA . CYS A 1 96 ? -2.535 -4.711 1.461 1.00 98.12 96 CYS A CA 1
ATOM 774 C C . CYS A 1 96 ? -2.569 -3.179 1.479 1.00 98.12 96 CYS A C 1
ATOM 776 O O . CYS A 1 96 ? -3.370 -2.586 2.198 1.00 98.12 96 CYS A O 1
ATOM 778 N N . LEU A 1 97 ? -1.732 -2.534 0.664 1.00 98.19 97 LEU A N 1
ATOM 779 C CA . LEU A 1 97 ? -1.619 -1.081 0.577 1.00 98.19 97 LEU A CA 1
ATOM 780 C C . LEU A 1 97 ? -2.952 -0.414 0.221 1.00 98.19 97 LEU A C 1
ATOM 782 O O . LEU A 1 97 ? -3.328 0.567 0.860 1.00 98.19 97 LEU A O 1
ATOM 786 N N . THR A 1 98 ? -3.699 -0.983 -0.725 1.00 98.19 98 THR A N 1
ATOM 787 C CA . THR A 1 98 ? -5.042 -0.513 -1.093 1.00 98.19 98 THR A CA 1
ATOM 788 C C . THR A 1 98 ? -5.981 -0.512 0.114 1.00 98.19 98 THR A C 1
ATOM 790 O O . THR A 1 98 ? -6.655 0.485 0.378 1.00 98.19 98 THR A O 1
ATOM 793 N N . ILE A 1 99 ? -5.971 -1.585 0.913 1.00 97.94 99 ILE A N 1
ATOM 794 C CA . ILE A 1 99 ? -6.766 -1.669 2.147 1.00 97.94 99 ILE A CA 1
ATOM 795 C C . ILE A 1 99 ? -6.337 -0.588 3.147 1.00 97.94 99 ILE A C 1
ATOM 797 O O . ILE A 1 99 ? -7.190 0.069 3.749 1.00 97.94 99 ILE A O 1
ATOM 801 N N . LEU A 1 100 ? -5.030 -0.367 3.317 1.00 98.00 100 LEU A N 1
ATOM 802 C CA . LEU A 1 100 ? -4.516 0.653 4.234 1.00 98.00 100 LEU A CA 1
ATOM 803 C C . LEU A 1 100 ? -4.932 2.071 3.813 1.00 98.00 100 LEU A C 1
ATOM 805 O O . LEU A 1 100 ? -5.318 2.864 4.670 1.00 98.00 100 LEU A O 1
ATOM 809 N N . ILE A 1 101 ? -4.922 2.375 2.513 1.00 97.25 101 ILE A N 1
ATOM 810 C CA . ILE A 1 101 ? -5.385 3.655 1.955 1.00 97.25 101 ILE A CA 1
ATOM 811 C C . ILE A 1 101 ? -6.871 3.864 2.248 1.00 97.25 101 ILE A C 1
ATOM 813 O O . ILE A 1 101 ? -7.248 4.860 2.870 1.00 97.25 101 ILE A O 1
ATOM 817 N N . VAL A 1 102 ? -7.708 2.901 1.857 1.00 96.38 102 VAL A N 1
ATOM 818 C CA . VAL A 1 102 ? -9.171 3.038 1.895 1.00 96.38 102 VAL A CA 1
ATOM 819 C C . VAL A 1 102 ? -9.729 2.949 3.316 1.00 96.38 102 VAL A C 1
ATOM 821 O O . VAL A 1 102 ? -10.677 3.657 3.659 1.00 96.38 102 VAL A O 1
ATOM 824 N N . HIS A 1 103 ? -9.166 2.086 4.163 1.00 95.50 103 HIS A N 1
ATOM 825 C CA . HIS A 1 103 ? -9.729 1.776 5.479 1.00 95.50 103 HIS A CA 1
ATOM 826 C C . HIS A 1 103 ? -8.867 2.242 6.651 1.00 95.50 103 HIS A C 1
ATOM 828 O O . HIS A 1 103 ? -9.424 2.537 7.704 1.00 95.50 103 HIS A O 1
ATOM 834 N N . GLY A 1 104 ? -7.550 2.340 6.486 1.00 95.00 104 GLY A N 1
ATOM 835 C CA . GLY A 1 104 ? -6.630 2.730 7.552 1.00 95.00 104 GLY A CA 1
ATOM 836 C C . GLY A 1 104 ? -6.458 4.241 7.670 1.00 95.00 104 GLY A C 1
ATOM 837 O O . GLY A 1 104 ? -6.905 4.854 8.642 1.00 95.00 104 GLY A O 1
ATOM 838 N N . TRP A 1 105 ? -5.826 4.852 6.666 1.00 95.50 105 TRP A N 1
ATOM 839 C CA . TRP A 1 105 ? -5.554 6.290 6.660 1.00 95.50 105 TRP A CA 1
ATOM 840 C C . TRP A 1 105 ? -6.789 7.117 6.306 1.00 95.50 105 TRP A C 1
ATOM 842 O O . TRP A 1 105 ? -7.063 8.115 6.978 1.00 95.50 105 TRP A O 1
ATOM 852 N N . LYS A 1 106 ? -7.567 6.712 5.289 1.00 91.31 106 LYS A N 1
ATOM 853 C CA . LYS A 1 106 ? -8.693 7.511 4.773 1.00 91.31 106 LYS A CA 1
ATOM 854 C C . LYS A 1 106 ? -8.222 8.951 4.506 1.00 91.31 106 LYS A C 1
ATOM 856 O O . LYS A 1 106 ? -7.111 9.190 4.046 1.00 91.31 106 LYS A O 1
ATOM 861 N N . THR A 1 107 ? -9.023 9.937 4.894 1.00 88.56 107 THR A N 1
ATOM 862 C CA . THR A 1 107 ? -8.720 11.366 4.754 1.00 88.56 107 THR A CA 1
ATOM 863 C C . THR A 1 107 ? -7.550 11.867 5.610 1.00 88.56 107 THR A C 1
ATOM 865 O O . THR A 1 107 ? -7.188 13.036 5.495 1.00 88.56 107 THR A O 1
ATOM 868 N N . LYS A 1 108 ? -6.959 11.024 6.470 1.00 92.12 108 LYS A N 1
ATOM 869 C CA . LYS A 1 108 ? -5.826 11.383 7.338 1.00 92.12 108 LYS A CA 1
ATOM 870 C C . LYS A 1 108 ? -4.459 11.068 6.733 1.00 92.12 108 LYS A C 1
ATOM 872 O O . LYS A 1 108 ? -3.448 11.286 7.389 1.00 92.12 108 LYS A O 1
ATOM 877 N N . ILE A 1 109 ? -4.410 10.547 5.508 1.00 94.69 109 ILE A N 1
ATOM 878 C CA . ILE A 1 109 ? -3.143 10.290 4.826 1.00 94.69 109 ILE A CA 1
ATOM 879 C C . ILE A 1 109 ? -2.335 11.592 4.673 1.00 94.69 109 ILE A C 1
ATOM 881 O O . ILE A 1 109 ? -2.878 12.634 4.300 1.00 94.69 109 ILE A O 1
ATOM 885 N N . SER A 1 110 ? -1.040 11.552 4.990 1.00 95.00 110 SER A N 1
ATOM 886 C CA . SER A 1 110 ? -0.172 12.730 4.896 1.00 95.00 110 SER A CA 1
ATOM 887 C C . SER A 1 110 ? 0.287 12.979 3.456 1.00 95.00 110 SER A C 1
ATOM 889 O O . SER A 1 110 ? 0.464 12.036 2.686 1.00 95.00 110 SER A O 1
ATOM 891 N N . ALA A 1 111 ? 0.546 14.244 3.106 1.00 95.00 111 ALA A N 1
ATOM 892 C CA . ALA A 1 111 ? 1.078 14.643 1.796 1.00 95.00 111 ALA A CA 1
ATOM 893 C C . ALA A 1 111 ? 2.321 13.831 1.393 1.00 95.00 111 ALA A C 1
ATOM 895 O O . ALA A 1 111 ? 2.404 13.282 0.297 1.00 95.00 111 ALA A O 1
ATOM 896 N N . GLN A 1 112 ? 3.270 13.705 2.323 1.00 94.44 112 GLN A N 1
ATOM 897 C CA . GLN A 1 112 ? 4.513 12.974 2.105 1.00 94.44 112 GLN A CA 1
ATOM 898 C C . GLN A 1 112 ? 4.258 11.490 1.817 1.00 94.44 112 GLN A C 1
ATOM 900 O O . GLN A 1 112 ? 4.897 10.904 0.944 1.00 94.44 112 GLN A O 1
ATOM 905 N N . LEU A 1 113 ? 3.311 10.877 2.535 1.00 95.31 113 LEU A N 1
ATOM 906 C CA . LEU A 1 113 ? 2.969 9.478 2.321 1.00 95.31 113 LEU A CA 1
ATOM 907 C C . LEU A 1 113 ? 2.272 9.272 0.970 1.00 95.31 113 LEU A C 1
ATOM 909 O O . LEU A 1 113 ? 2.575 8.294 0.292 1.00 95.31 113 LEU A O 1
ATOM 913 N N . VAL A 1 114 ? 1.416 10.209 0.544 1.00 96.62 114 VAL A N 1
ATOM 914 C CA . VAL A 1 114 ? 0.812 10.194 -0.799 1.00 96.62 114 VAL A CA 1
ATOM 915 C C . VAL A 1 114 ? 1.891 10.212 -1.877 1.00 96.62 114 VAL A C 1
ATOM 917 O O . VAL A 1 114 ? 1.909 9.325 -2.725 1.00 96.62 114 VAL A O 1
ATOM 920 N N . GLN A 1 115 ? 2.823 11.166 -1.816 1.00 95.38 115 GLN A N 1
ATOM 921 C CA . GLN A 1 115 ? 3.917 11.277 -2.785 1.00 95.38 115 GLN A CA 1
ATOM 922 C C . GLN A 1 115 ? 4.740 9.982 -2.863 1.00 95.38 115 GLN A C 1
ATOM 924 O O . GLN A 1 115 ? 5.060 9.488 -3.948 1.00 95.38 115 GLN A O 1
ATOM 929 N N . GLN A 1 116 ? 5.062 9.411 -1.700 1.00 95.12 116 GLN A N 1
ATOM 930 C CA . GLN A 1 116 ? 5.868 8.202 -1.598 1.00 95.12 116 GLN A CA 1
ATOM 931 C C . GLN A 1 116 ? 5.141 6.979 -2.168 1.00 95.12 116 GLN A C 1
ATOM 933 O O . GLN A 1 116 ? 5.736 6.213 -2.922 1.00 95.12 116 GLN A O 1
ATOM 938 N N . ILE A 1 117 ? 3.865 6.789 -1.816 1.00 96.81 117 ILE A N 1
ATOM 939 C CA . ILE A 1 117 ? 3.061 5.678 -2.335 1.00 96.81 117 ILE A CA 1
ATOM 940 C C . ILE A 1 117 ? 2.892 5.807 -3.845 1.00 96.81 117 ILE A C 1
ATOM 942 O O . ILE A 1 117 ? 3.105 4.829 -4.553 1.00 96.81 117 ILE A O 1
ATOM 946 N N . PHE A 1 118 ? 2.571 7.005 -4.334 1.00 96.50 118 PHE A N 1
ATOM 947 C CA . PHE A 1 118 ? 2.425 7.262 -5.761 1.00 96.50 118 PHE A CA 1
ATOM 948 C C . PHE A 1 118 ? 3.692 6.859 -6.524 1.00 96.50 118 PHE A C 1
ATOM 950 O O . PHE A 1 118 ? 3.630 6.067 -7.455 1.00 96.50 118 PHE A O 1
ATOM 957 N N . SER A 1 119 ? 4.859 7.297 -6.045 1.00 94.06 119 SER A N 1
ATOM 958 C CA . SER A 1 119 ? 6.151 6.937 -6.645 1.00 94.06 119 SER A CA 1
ATOM 959 C C . SER A 1 119 ? 6.383 5.422 -6.682 1.00 94.06 119 SER A C 1
ATOM 961 O O . SER A 1 119 ? 6.861 4.902 -7.685 1.00 94.06 119 SER A O 1
ATOM 963 N N . PHE A 1 120 ? 6.023 4.694 -5.619 1.00 95.50 120 PHE A N 1
ATOM 964 C CA . PHE A 1 120 ? 6.144 3.234 -5.614 1.00 95.50 120 PHE A CA 1
ATOM 965 C C . PHE A 1 120 ? 5.228 2.560 -6.632 1.00 95.50 120 PHE A C 1
ATOM 967 O O . PHE A 1 120 ? 5.676 1.633 -7.297 1.00 95.50 120 PHE A O 1
ATOM 974 N N . LEU A 1 121 ? 3.978 3.011 -6.763 1.00 96.50 121 LEU A N 1
ATOM 975 C CA . LEU A 1 121 ? 3.031 2.441 -7.723 1.00 96.50 121 LEU A CA 1
ATOM 976 C C . LEU A 1 121 ? 3.507 2.654 -9.161 1.00 96.50 121 LEU A C 1
ATOM 978 O O . LEU A 1 121 ? 3.519 1.703 -9.936 1.00 96.50 121 LEU A O 1
ATOM 982 N N . ILE A 1 122 ? 4.021 3.845 -9.477 1.00 94.44 122 ILE A N 1
ATOM 983 C CA . ILE A 1 122 ? 4.605 4.118 -10.794 1.00 94.44 122 ILE A CA 1
ATOM 984 C C . ILE A 1 122 ? 5.819 3.223 -11.066 1.00 94.44 122 ILE A C 1
ATOM 986 O O . ILE A 1 122 ? 5.900 2.621 -12.130 1.00 94.44 122 ILE A O 1
ATOM 990 N N . PHE A 1 123 ? 6.719 3.033 -10.095 1.00 93.44 123 PHE A N 1
ATOM 991 C CA . PHE A 1 123 ? 7.865 2.126 -10.265 1.00 93.44 123 PHE A CA 1
ATOM 992 C C . PHE A 1 123 ? 7.485 0.646 -10.373 1.00 93.44 123 PHE A C 1
ATOM 994 O O . PHE A 1 123 ? 8.268 -0.145 -10.896 1.00 93.44 123 PHE A O 1
ATOM 1001 N N . ILE A 1 124 ? 6.319 0.248 -9.862 1.00 93.62 124 ILE A N 1
ATOM 1002 C CA . ILE A 1 124 ? 5.795 -1.108 -10.051 1.00 93.62 124 ILE A CA 1
ATOM 1003 C C . ILE A 1 124 ? 5.297 -1.297 -11.484 1.00 93.62 124 ILE A C 1
ATOM 1005 O O . ILE A 1 124 ? 5.414 -2.404 -11.990 1.00 93.62 124 ILE A O 1
ATOM 1009 N N . ILE A 1 125 ? 4.774 -0.252 -12.129 1.00 93.00 125 ILE A N 1
ATOM 1010 C CA . ILE A 1 125 ? 4.203 -0.328 -13.481 1.00 93.00 125 ILE A CA 1
ATOM 1011 C C . ILE A 1 125 ? 5.280 -0.105 -14.552 1.00 93.00 125 ILE A C 1
ATOM 1013 O O . ILE A 1 125 ? 5.431 -0.920 -15.454 1.00 93.00 125 ILE A O 1
ATOM 1017 N N . ASP A 1 126 ? 6.055 0.974 -14.443 1.00 90.62 126 ASP A N 1
ATOM 1018 C CA . ASP A 1 126 ? 7.043 1.374 -15.460 1.00 90.62 126 ASP A CA 1
ATOM 1019 C C . ASP A 1 126 ? 8.453 0.812 -15.189 1.00 90.62 126 ASP A C 1
ATOM 1021 O O . ASP A 1 126 ? 9.357 0.850 -16.027 1.00 90.62 126 ASP A O 1
ATOM 1025 N N . GLY A 1 127 ? 8.646 0.233 -14.002 1.00 88.50 127 GLY A N 1
ATOM 1026 C CA . GLY A 1 127 ? 9.932 -0.257 -13.525 1.00 88.50 127 GLY A CA 1
ATOM 1027 C C . GLY A 1 127 ? 10.752 0.804 -12.787 1.00 88.50 127 GLY A C 1
ATOM 1028 O O . GLY A 1 127 ? 10.432 1.992 -12.734 1.00 88.50 127 GLY A O 1
ATOM 1029 N N . VAL A 1 128 ? 11.845 0.356 -12.163 1.00 85.19 128 VAL A N 1
ATOM 1030 C CA . VAL A 1 128 ? 12.751 1.244 -11.424 1.00 85.19 128 VAL A CA 1
ATOM 1031 C C . VAL A 1 128 ? 13.755 1.879 -12.399 1.00 85.19 128 VAL A C 1
ATOM 1033 O O . VAL A 1 128 ? 14.437 1.146 -13.123 1.00 85.19 128 VAL A O 1
ATOM 1036 N N . PRO A 1 129 ? 13.925 3.216 -12.406 1.00 82.62 129 PRO A N 1
ATOM 1037 C CA . PRO A 1 129 ? 14.896 3.872 -13.277 1.00 82.62 129 PRO A CA 1
ATOM 1038 C C . PRO A 1 129 ? 16.315 3.314 -13.099 1.00 82.62 129 PRO A C 1
ATOM 1040 O O . PRO A 1 129 ? 16.850 3.280 -11.991 1.00 82.62 129 PRO A O 1
ATOM 1043 N N . GLY A 1 130 ? 16.944 2.898 -14.200 1.00 82.38 130 GLY A N 1
ATOM 1044 C CA . GLY A 1 130 ? 18.296 2.322 -14.196 1.00 82.38 130 GLY A CA 1
ATOM 1045 C C . GLY A 1 130 ? 18.365 0.821 -13.888 1.00 82.38 130 GLY A C 1
ATOM 1046 O O . GLY A 1 130 ? 19.455 0.251 -13.952 1.00 82.38 130 GLY A O 1
ATOM 1047 N N . SER A 1 131 ? 17.232 0.174 -13.613 1.00 83.12 131 SER A N 1
ATOM 1048 C CA . SER A 1 131 ? 17.119 -1.283 -13.514 1.00 83.12 131 SER A CA 1
ATOM 1049 C C . SER A 1 131 ? 16.783 -1.919 -14.870 1.00 83.12 131 SER A C 1
ATOM 1051 O O . SER A 1 131 ? 16.225 -1.256 -15.750 1.00 83.12 131 SER A O 1
ATOM 1053 N N . PRO A 1 132 ? 17.119 -3.205 -15.084 1.00 82.81 132 PRO A N 1
ATOM 1054 C CA . PRO A 1 132 ? 16.643 -3.934 -16.254 1.00 82.81 132 PRO A CA 1
ATOM 1055 C C . PRO A 1 132 ? 15.110 -4.006 -16.257 1.00 82.81 132 PRO A C 1
ATOM 1057 O O . PRO A 1 132 ? 14.494 -4.185 -15.207 1.00 82.81 132 PRO A O 1
ATOM 1060 N N . LYS A 1 133 ? 14.497 -3.913 -17.446 1.00 79.25 133 LYS A N 1
ATOM 1061 C CA . LYS A 1 133 ? 13.050 -4.122 -17.593 1.00 79.25 133 LYS A CA 1
ATOM 1062 C C . LYS A 1 133 ? 12.687 -5.517 -17.088 1.00 79.25 133 LYS A C 1
ATOM 1064 O O . LYS A 1 133 ? 13.273 -6.509 -17.526 1.00 79.25 133 LYS A O 1
ATOM 1069 N N . ARG A 1 134 ? 11.732 -5.572 -16.163 1.00 83.56 134 ARG A N 1
ATOM 1070 C CA . ARG A 1 134 ? 11.143 -6.815 -15.668 1.00 83.56 134 ARG A CA 1
ATOM 1071 C C . ARG A 1 134 ? 9.848 -7.079 -16.413 1.00 83.56 134 ARG A C 1
ATOM 1073 O O . ARG A 1 134 ? 9.153 -6.142 -16.784 1.00 83.56 134 ARG A O 1
ATOM 1080 N N . ASP A 1 135 ? 9.558 -8.354 -16.628 1.00 86.88 135 ASP A N 1
ATOM 1081 C CA . ASP A 1 135 ? 8.243 -8.773 -17.093 1.00 86.88 135 ASP A CA 1
ATOM 1082 C C . ASP A 1 135 ? 7.266 -8.653 -15.918 1.00 86.88 135 ASP A C 1
ATOM 1084 O O . ASP A 1 135 ? 7.516 -9.211 -14.841 1.00 86.88 135 ASP A O 1
ATOM 1088 N N . ILE A 1 136 ? 6.226 -7.842 -16.091 1.00 90.25 136 ILE A N 1
ATOM 1089 C CA . ILE A 1 136 ? 5.280 -7.484 -15.033 1.00 90.25 136 ILE A CA 1
ATOM 1090 C C . ILE A 1 136 ? 3.945 -8.126 -15.395 1.00 90.25 136 ILE A C 1
ATOM 1092 O O . ILE A 1 136 ? 3.389 -7.780 -16.435 1.00 90.25 136 ILE A O 1
ATOM 1096 N N . PRO A 1 137 ? 3.424 -9.055 -14.574 1.00 93.25 137 PRO A N 1
ATOM 1097 C CA . PRO A 1 137 ? 2.126 -9.664 -14.834 1.00 93.25 137 PRO A CA 1
ATOM 1098 C C . PRO A 1 137 ? 1.025 -8.606 -14.943 1.00 93.25 137 PRO A C 1
ATOM 1100 O O . PRO A 1 137 ? 0.990 -7.665 -14.142 1.00 93.25 137 PRO A O 1
ATOM 1103 N N . GLU A 1 138 ? 0.102 -8.789 -15.889 1.00 91.81 138 GLU A N 1
ATOM 1104 C CA . GLU A 1 138 ? -1.042 -7.891 -16.096 1.00 91.81 138 GLU A CA 1
ATOM 1105 C C . GLU A 1 138 ? -1.865 -7.722 -14.811 1.00 91.81 138 GLU A C 1
ATOM 1107 O O . GLU A 1 138 ? -2.342 -6.630 -14.502 1.00 91.81 138 GLU A O 1
ATOM 1112 N N . GLU A 1 139 ? -1.978 -8.780 -14.006 1.00 92.50 139 GLU A N 1
A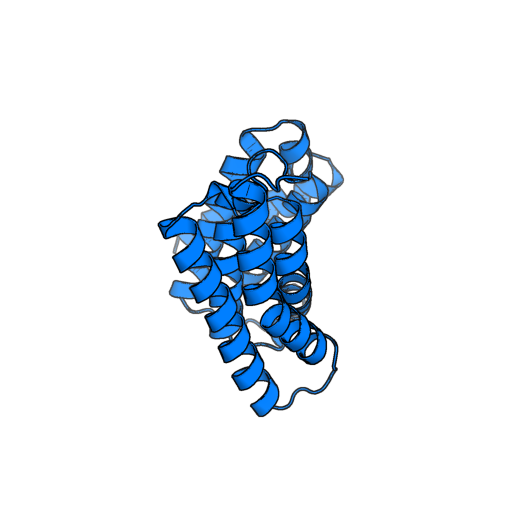TOM 1113 C CA . GLU A 1 139 ? -2.659 -8.756 -12.715 1.00 92.50 139 GLU A CA 1
ATOM 1114 C C . GLU A 1 139 ? -1.979 -7.801 -11.728 1.00 92.50 139 GLU A C 1
ATOM 1116 O O . GLU A 1 139 ? -2.653 -7.027 -11.048 1.00 92.50 139 GLU A O 1
ATOM 1121 N N . THR A 1 140 ? -0.644 -7.792 -11.683 1.00 94.81 140 THR A N 1
ATOM 1122 C CA . THR A 1 140 ? 0.119 -6.884 -10.818 1.00 94.81 140 THR A CA 1
ATOM 1123 C C . THR A 1 140 ? -0.036 -5.430 -11.273 1.00 94.81 140 THR A C 1
ATOM 1125 O O . THR A 1 140 ? -0.203 -4.544 -10.431 1.00 94.81 140 THR A O 1
ATOM 1128 N N . VAL A 1 141 ? -0.042 -5.179 -12.588 1.00 94.81 141 VAL A N 1
ATOM 1129 C CA . VAL A 1 141 ? -0.301 -3.845 -13.163 1.00 94.81 141 VAL A CA 1
ATOM 1130 C C . VAL A 1 141 ? -1.709 -3.364 -12.802 1.00 94.81 141 VAL A C 1
ATOM 1132 O O . VAL A 1 141 ? -1.885 -2.247 -12.313 1.00 94.81 141 VAL A O 1
ATOM 1135 N N . LEU A 1 142 ? -2.717 -4.224 -12.964 1.00 94.88 142 LEU A N 1
ATOM 1136 C CA . LEU A 1 142 ? -4.102 -3.913 -12.619 1.00 94.88 142 LEU A CA 1
ATOM 1137 C C . LEU A 1 142 ? -4.262 -3.577 -11.130 1.00 94.88 142 LEU A C 1
ATOM 1139 O O . LEU A 1 142 ? -4.942 -2.609 -10.782 1.00 94.88 142 LEU A O 1
ATOM 1143 N N . GLU A 1 143 ? -3.643 -4.356 -10.243 1.00 97.19 143 GLU A N 1
ATOM 1144 C CA . GLU A 1 143 ? -3.669 -4.082 -8.805 1.00 97.19 143 GLU A CA 1
ATOM 1145 C C . GLU A 1 143 ? -2.955 -2.768 -8.455 1.00 97.19 143 GLU A C 1
ATOM 1147 O O . GLU A 1 143 ? -3.446 -2.013 -7.611 1.00 97.19 143 GLU A O 1
ATOM 1152 N N . ALA A 1 144 ? -1.857 -2.430 -9.138 1.00 97.00 144 ALA A N 1
ATOM 1153 C CA . A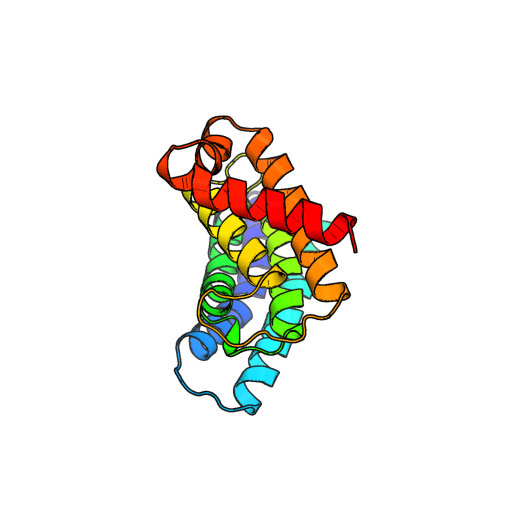LA A 1 144 ? -1.181 -1.147 -8.957 1.00 97.00 144 ALA A CA 1
ATOM 1154 C C . ALA A 1 144 ? -2.079 0.036 -9.359 1.00 97.00 144 ALA A C 1
ATOM 1156 O O . ALA A 1 144 ? -2.223 0.978 -8.576 1.00 97.00 144 ALA A O 1
ATOM 1157 N N . PHE A 1 145 ? -2.774 -0.040 -10.498 1.00 96.81 145 PHE A N 1
ATOM 1158 C CA . PHE A 1 145 ? -3.728 0.998 -10.911 1.00 96.81 145 PHE A CA 1
ATOM 1159 C C . PHE A 1 145 ? -4.948 1.105 -9.985 1.00 96.81 145 PHE A C 1
ATOM 1161 O O . PHE A 1 145 ? -5.457 2.205 -9.738 1.00 96.81 145 PHE A O 1
ATOM 1168 N N . ARG A 1 146 ? -5.423 -0.012 -9.418 1.00 96.88 146 ARG A N 1
ATOM 1169 C CA . ARG A 1 146 ? -6.473 0.006 -8.382 1.00 96.88 146 ARG A CA 1
ATOM 1170 C C . ARG A 1 146 ? -6.003 0.751 -7.135 1.00 96.88 146 ARG A C 1
ATOM 1172 O O . ARG A 1 146 ? -6.737 1.599 -6.619 1.00 96.88 146 ARG A O 1
ATOM 1179 N N . ALA A 1 147 ? -4.781 0.477 -6.682 1.00 97.88 147 ALA A N 1
ATOM 1180 C CA . ALA A 1 147 ? -4.172 1.176 -5.556 1.00 97.88 147 ALA A CA 1
ATOM 1181 C C . ALA A 1 147 ? -3.961 2.669 -5.854 1.00 97.88 147 ALA A C 1
ATOM 1183 O O . ALA A 1 147 ? -4.219 3.508 -4.989 1.00 97.88 147 ALA A O 1
ATOM 1184 N N . GLU A 1 148 ? -3.555 3.017 -7.077 1.00 96.50 148 GLU A N 1
ATOM 1185 C CA . GLU A 1 148 ? -3.366 4.402 -7.517 1.00 96.50 148 GLU A CA 1
ATOM 1186 C C . GLU A 1 148 ? -4.695 5.160 -7.531 1.00 96.50 148 GLU A C 1
ATOM 1188 O O . GLU A 1 148 ? -4.807 6.240 -6.952 1.00 96.50 148 GLU A O 1
ATOM 1193 N N . THR A 1 149 ? -5.746 4.547 -8.076 1.00 96.50 149 THR A N 1
ATOM 1194 C CA . THR A 1 149 ? -7.107 5.098 -8.051 1.00 96.50 149 THR A CA 1
ATOM 1195 C C . THR A 1 149 ? -7.576 5.348 -6.616 1.00 96.50 149 THR A C 1
ATOM 1197 O O . THR A 1 149 ? -8.111 6.419 -6.307 1.00 96.50 149 THR A O 1
ATOM 1200 N N . ALA A 1 150 ? -7.352 4.386 -5.715 1.00 97.25 150 ALA A N 1
ATOM 1201 C CA . ALA A 1 150 ? -7.683 4.528 -4.301 1.00 97.25 150 ALA A CA 1
ATOM 1202 C C . ALA A 1 150 ? -6.893 5.669 -3.642 1.00 97.25 150 ALA A C 1
ATOM 1204 O O . ALA A 1 150 ? -7.470 6.460 -2.889 1.00 97.25 150 ALA A O 1
ATOM 1205 N N . LEU A 1 151 ? -5.598 5.792 -3.949 1.00 97.25 151 LEU A N 1
ATOM 1206 C CA . LEU A 1 151 ? -4.734 6.853 -3.440 1.00 97.25 151 LEU A CA 1
ATOM 1207 C C . LEU A 1 151 ? -5.210 8.229 -3.903 1.00 97.25 151 LEU A C 1
ATOM 1209 O O . LEU A 1 151 ? -5.429 9.103 -3.066 1.00 97.25 151 LEU A O 1
ATOM 1213 N N . LEU A 1 152 ? -5.406 8.413 -5.210 1.00 95.38 152 LEU A N 1
ATOM 1214 C CA . LEU A 1 152 ? -5.810 9.685 -5.808 1.00 95.38 152 LEU A CA 1
ATOM 1215 C C . LEU A 1 152 ? -7.196 10.120 -5.322 1.00 95.38 152 LEU A C 1
ATOM 1217 O O . LEU A 1 152 ? -7.389 11.284 -4.975 1.00 95.38 152 LEU A O 1
ATOM 1221 N N . THR A 1 153 ? -8.141 9.184 -5.201 1.00 96.00 153 THR A N 1
ATOM 1222 C CA . THR A 1 153 ? -9.482 9.459 -4.653 1.00 96.00 153 THR A CA 1
ATOM 1223 C C . THR A 1 153 ? -9.407 9.903 -3.188 1.00 96.00 153 THR A C 1
ATOM 1225 O O . THR A 1 153 ? -10.049 10.875 -2.775 1.00 96.00 153 THR A O 1
ATOM 1228 N N . THR A 1 154 ? -8.591 9.212 -2.389 1.00 94.62 154 THR A N 1
ATOM 1229 C CA . THR A 1 154 ? -8.411 9.511 -0.963 1.00 94.62 154 THR A CA 1
ATOM 1230 C C . THR A 1 154 ? -7.706 10.853 -0.764 1.00 94.62 154 THR A C 1
ATOM 1232 O O . THR A 1 154 ? -8.170 11.683 0.020 1.00 94.62 154 THR A O 1
ATOM 1235 N N . ALA A 1 155 ? -6.623 11.099 -1.503 1.00 94.00 155 ALA A N 1
ATOM 1236 C CA . ALA A 1 155 ? -5.864 12.341 -1.448 1.00 94.00 155 ALA A CA 1
ATOM 1237 C C . ALA A 1 155 ? -6.689 13.531 -1.954 1.00 94.00 155 ALA A C 1
ATOM 1239 O O . ALA A 1 155 ? -6.703 14.578 -1.315 1.00 94.00 155 ALA A O 1
ATOM 1240 N N . GLY A 1 156 ? -7.460 13.357 -3.032 1.00 92.44 156 GLY A N 1
ATOM 1241 C CA . GLY A 1 156 ? -8.351 14.386 -3.577 1.00 92.44 156 GLY A CA 1
ATOM 1242 C C . GLY A 1 156 ? -9.459 14.829 -2.615 1.00 92.44 156 GLY A C 1
ATOM 1243 O O . GLY A 1 156 ? -10.009 15.917 -2.763 1.00 92.44 156 GLY A O 1
ATOM 1244 N N . SER A 1 157 ? -9.747 14.034 -1.581 1.00 92.00 157 SER A N 1
ATOM 1245 C CA . SER A 1 157 ? -10.710 14.381 -0.530 1.00 92.00 157 SER A CA 1
ATOM 1246 C C . SER A 1 157 ? -10.139 15.326 0.543 1.00 92.00 157 SER A C 1
ATOM 1248 O O . SER A 1 157 ? -10.875 15.754 1.432 1.00 92.00 157 SER A O 1
ATOM 1250 N N . SER A 1 158 ? -8.839 15.649 0.501 1.00 91.38 158 SER A N 1
ATOM 1251 C CA . SER A 1 158 ? -8.157 16.507 1.478 1.00 91.38 158 SER A CA 1
ATOM 1252 C C . SER A 1 158 ? -7.108 17.395 0.794 1.00 91.38 158 SER A C 1
ATOM 1254 O O . SER A 1 158 ? -6.117 16.873 0.287 1.00 91.38 158 SER A O 1
ATOM 1256 N N . PRO A 1 159 ? -7.230 18.738 0.835 1.00 88.62 159 PRO A N 1
ATOM 1257 C CA . PRO A 1 159 ? -6.231 19.636 0.244 1.00 88.62 159 PRO A CA 1
ATOM 1258 C C . PRO A 1 159 ? -4.815 19.416 0.791 1.00 88.62 159 PRO A C 1
ATOM 1260 O O . PRO A 1 159 ? -3.839 19.539 0.060 1.00 88.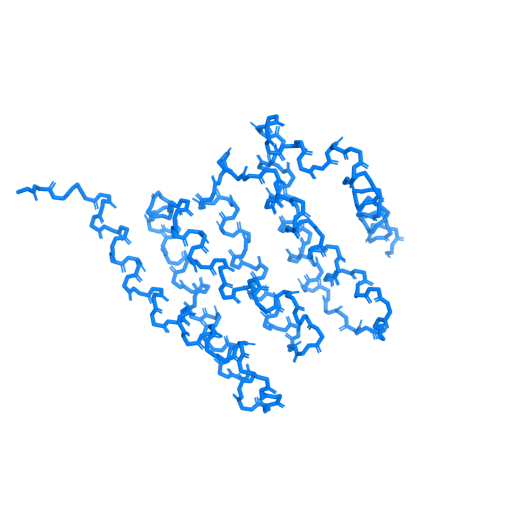62 159 PRO A O 1
ATOM 1263 N N . VAL A 1 160 ? -4.708 19.046 2.073 1.00 90.50 160 VAL A N 1
ATOM 1264 C CA . VAL A 1 160 ? -3.425 18.742 2.719 1.00 90.50 160 VAL A CA 1
ATOM 1265 C C . VAL A 1 160 ? -2.816 17.467 2.146 1.00 90.50 160 VAL A C 1
ATOM 1267 O O . VAL A 1 160 ? -1.620 17.430 1.906 1.00 90.50 160 VAL A O 1
ATOM 1270 N N . ALA A 1 161 ? -3.615 16.428 1.899 1.00 91.69 161 ALA A N 1
ATOM 1271 C CA . ALA A 1 161 ? -3.115 15.197 1.290 1.00 91.69 161 ALA A CA 1
ATOM 1272 C C . ALA A 1 161 ? -2.760 15.405 -0.192 1.00 91.69 161 ALA A C 1
ATOM 1274 O O . ALA A 1 161 ? -1.704 14.961 -0.641 1.00 91.69 161 ALA A O 1
ATOM 1275 N N . ALA A 1 162 ? -3.609 16.128 -0.929 1.00 92.12 162 ALA A N 1
ATOM 1276 C CA . ALA A 1 162 ? -3.408 16.458 -2.339 1.00 92.12 162 ALA A CA 1
ATOM 1277 C C . ALA A 1 162 ? -2.127 17.271 -2.592 1.00 92.12 162 ALA A C 1
ATOM 1279 O O . ALA A 1 162 ? -1.498 17.089 -3.636 1.00 92.12 162 ALA A O 1
ATOM 1280 N N . ALA A 1 163 ? -1.692 18.088 -1.622 1.00 92.50 163 ALA A N 1
ATOM 1281 C CA . ALA A 1 163 ? -0.427 18.822 -1.691 1.00 92.50 163 ALA A CA 1
ATOM 1282 C C . ALA A 1 163 ? 0.769 17.908 -2.011 1.00 92.50 163 ALA A C 1
ATOM 1284 O O . ALA A 1 163 ? 1.662 18.305 -2.751 1.00 92.50 163 ALA A O 1
ATOM 1285 N N . GLY A 1 164 ? 0.733 16.644 -1.569 1.00 91.44 164 GLY A N 1
ATOM 1286 C CA . GLY A 1 164 ? 1.771 15.654 -1.865 1.00 91.44 164 GLY A CA 1
ATOM 1287 C C . GLY A 1 164 ? 2.036 15.431 -3.355 1.00 91.44 164 GLY A C 1
ATOM 1288 O O . GLY A 1 164 ? 3.132 15.012 -3.714 1.00 91.44 164 GLY A O 1
ATOM 1289 N N . LEU A 1 165 ? 1.069 15.733 -4.226 1.00 91.44 165 LEU A N 1
ATOM 1290 C CA . LEU A 1 165 ? 1.194 15.600 -5.680 1.00 91.44 165 LEU A CA 1
ATOM 1291 C C . LEU A 1 165 ? 1.180 16.944 -6.419 1.00 91.44 165 LEU A C 1
ATOM 1293 O O . LEU A 1 165 ? 1.526 16.978 -7.595 1.00 91.44 165 LEU A O 1
ATOM 1297 N N . SER A 1 166 ? 0.797 18.043 -5.762 1.00 90.75 166 SER A N 1
ATOM 1298 C CA . SER A 1 166 ? 0.690 19.367 -6.393 1.00 90.75 166 SER A CA 1
ATOM 1299 C C . SER A 1 166 ? 1.818 20.340 -6.034 1.00 90.75 166 SER A C 1
ATOM 1301 O O . SER A 1 166 ? 1.887 21.416 -6.623 1.00 90.75 166 SER A O 1
ATOM 1303 N N . GLU A 1 167 ? 2.670 20.006 -5.062 1.00 90.81 167 GLU A N 1
ATOM 1304 C CA . GLU A 1 167 ? 3.874 20.783 -4.728 1.00 90.81 167 GLU A CA 1
ATOM 1305 C C . GLU A 1 167 ? 4.899 20.732 -5.883 1.00 90.81 167 GLU A C 1
ATOM 1307 O O . GLU A 1 167 ? 5.001 19.696 -6.554 1.00 90.81 167 GLU A O 1
ATOM 1312 N N . PRO A 1 168 ? 5.672 21.811 -6.136 1.00 89.12 168 PRO A N 1
ATOM 1313 C CA . PRO A 1 168 ? 6.611 21.897 -7.261 1.00 89.12 168 PRO A CA 1
ATOM 1314 C C . PRO A 1 168 ? 7.584 20.716 -7.372 1.00 89.12 168 PRO A C 1
ATOM 1316 O O . PRO A 1 168 ? 7.897 20.273 -8.477 1.00 89.12 168 PRO A O 1
ATOM 1319 N N . GLU A 1 169 ? 8.034 20.178 -6.240 1.00 86.81 169 GLU A N 1
ATOM 1320 C CA . GLU A 1 169 ? 8.959 19.048 -6.160 1.00 86.81 169 GLU A CA 1
ATOM 1321 C C . GLU A 1 169 ? 8.314 17.718 -6.588 1.00 86.81 169 GLU A C 1
ATOM 1323 O O . GLU A 1 169 ? 9.016 16.800 -7.013 1.00 86.81 169 GLU A O 1
ATOM 1328 N N . SER A 1 170 ? 6.985 17.612 -6.507 1.00 87.69 170 SER A N 1
ATOM 1329 C CA . SER A 1 170 ? 6.213 16.411 -6.848 1.00 87.69 170 SER A CA 1
ATOM 1330 C C . SER A 1 170 ? 5.696 16.404 -8.286 1.00 87.69 170 SER A C 1
ATOM 1332 O O . SER A 1 170 ? 5.380 15.334 -8.811 1.00 87.69 170 SER A O 1
ATOM 1334 N N . ILE A 1 171 ? 5.643 17.566 -8.948 1.00 88.50 171 ILE A N 1
ATOM 1335 C CA . ILE A 1 171 ? 5.124 17.705 -10.319 1.00 88.50 171 ILE A CA 1
ATOM 1336 C C . ILE A 1 171 ? 5.808 16.763 -11.325 1.00 88.50 171 ILE A C 1
ATOM 1338 O O . ILE A 1 171 ? 5.088 16.164 -12.124 1.00 88.50 171 ILE A O 1
ATOM 1342 N N . PRO A 1 172 ? 7.143 16.560 -11.315 1.00 89.62 172 PRO A N 1
ATOM 1343 C CA . PRO A 1 172 ? 7.773 15.627 -12.250 1.00 89.62 172 PRO A CA 1
ATOM 1344 C C . PRO A 1 172 ? 7.292 14.181 -12.074 1.00 89.62 172 PRO A C 1
ATOM 1346 O O . PRO A 1 172 ? 7.034 13.501 -13.065 1.00 89.62 172 PRO A O 1
ATOM 1349 N N . ALA A 1 173 ? 7.132 13.724 -10.827 1.00 87.88 173 ALA A N 1
ATOM 1350 C CA . ALA A 1 173 ? 6.639 12.380 -10.535 1.00 87.88 173 ALA A CA 1
ATOM 1351 C C . ALA A 1 173 ? 5.181 12.222 -10.984 1.00 87.88 173 ALA A C 1
ATOM 1353 O O . ALA A 1 173 ? 4.855 11.242 -11.647 1.00 87.88 173 ALA A O 1
ATOM 1354 N N . LEU A 1 174 ? 4.330 13.215 -10.699 1.00 91.12 174 LEU A N 1
ATOM 1355 C CA . LEU A 1 174 ? 2.942 13.234 -11.164 1.00 91.12 174 LEU A CA 1
ATOM 1356 C C . LEU A 1 174 ? 2.855 13.219 -12.697 1.00 91.12 174 LEU A C 1
ATOM 1358 O O . LEU A 1 174 ? 2.088 12.444 -13.258 1.00 91.12 174 LEU A O 1
ATOM 1362 N N . GLY A 1 175 ? 3.652 14.049 -13.375 1.00 92.1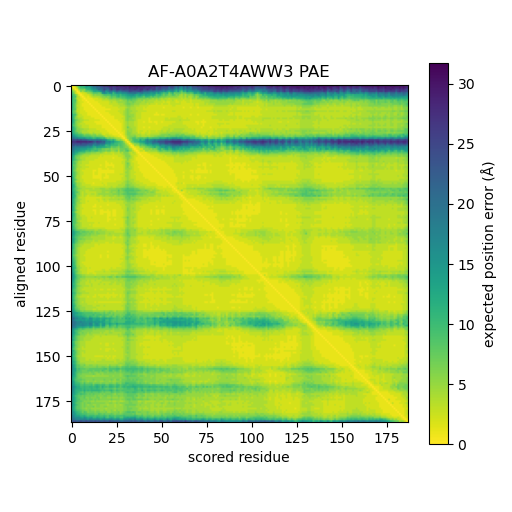2 175 GLY A N 1
ATOM 1363 C CA . GLY A 1 175 ? 3.698 14.101 -14.835 1.00 92.12 175 GLY A CA 1
ATOM 1364 C C . GLY A 1 175 ? 4.101 12.762 -15.448 1.00 92.12 175 GLY A C 1
ATOM 1365 O O . GLY A 1 175 ? 3.459 12.305 -16.388 1.00 92.12 175 GLY A O 1
ATOM 1366 N N . HIS A 1 176 ? 5.110 12.101 -14.877 1.00 92.25 176 HIS A N 1
ATOM 1367 C CA . HIS A 1 176 ? 5.500 10.757 -15.292 1.00 92.25 176 HIS A CA 1
ATOM 1368 C C . HIS A 1 176 ? 4.380 9.733 -15.065 1.00 92.25 176 HIS A C 1
ATOM 1370 O O . HIS A 1 176 ? 4.071 8.977 -15.980 1.00 92.25 176 HIS A O 1
ATOM 1376 N N . GLY A 1 177 ? 3.726 9.752 -13.900 1.00 92.44 177 GLY A N 1
ATOM 1377 C CA . GLY A 1 177 ? 2.614 8.845 -13.621 1.00 92.44 177 GLY A CA 1
ATOM 1378 C C . GLY A 1 177 ? 1.428 9.027 -14.572 1.00 92.44 177 GLY A C 1
ATOM 1379 O O . GLY A 1 177 ? 0.841 8.047 -15.013 1.00 92.44 177 GLY A O 1
ATOM 1380 N N . ILE A 1 178 ? 1.129 10.266 -14.981 1.00 92.62 178 ILE A N 1
ATOM 1381 C CA . ILE A 1 178 ? 0.124 10.537 -16.022 1.00 92.62 178 ILE A CA 1
ATOM 1382 C C . ILE A 1 178 ? 0.515 9.893 -17.352 1.00 92.62 178 ILE A C 1
ATOM 1384 O O . ILE A 1 178 ? -0.335 9.274 -17.985 1.00 92.62 178 ILE A O 1
ATOM 1388 N N . THR A 1 179 ? 1.776 10.009 -17.772 1.00 94.06 179 THR A N 1
ATOM 1389 C CA . THR A 1 179 ? 2.254 9.341 -18.990 1.00 94.06 179 THR A CA 1
ATOM 1390 C C . THR A 1 179 ? 2.091 7.826 -18.889 1.00 94.06 179 THR A C 1
ATOM 1392 O O . THR A 1 179 ? 1.512 7.231 -19.787 1.00 94.06 179 THR A O 1
ATOM 1395 N N . VAL A 1 180 ? 2.493 7.221 -17.766 1.00 92.56 180 VAL A N 1
ATOM 1396 C CA . VAL A 1 180 ? 2.362 5.772 -17.529 1.00 92.56 180 VAL A CA 1
ATOM 1397 C C . VAL A 1 180 ? 0.900 5.315 -17.587 1.00 92.56 180 VAL A C 1
ATOM 1399 O O . VAL A 1 180 ? 0.589 4.317 -18.233 1.00 92.56 180 VAL A O 1
ATOM 1402 N N . MET A 1 181 ? -0.018 6.065 -16.968 1.00 92.25 181 MET A N 1
ATOM 1403 C CA . MET A 1 181 ? -1.457 5.792 -17.052 1.00 92.25 181 MET A CA 1
ATOM 1404 C C . MET A 1 181 ? -1.993 5.887 -18.488 1.00 92.25 181 MET A C 1
ATOM 1406 O O . MET A 1 181 ? -2.856 5.102 -18.870 1.00 92.25 181 MET A O 1
ATOM 1410 N N . LEU A 1 182 ? -1.524 6.858 -19.279 1.00 92.06 182 LEU A N 1
ATOM 1411 C CA . LEU A 1 182 ? -1.965 7.041 -20.665 1.00 92.06 182 LEU A CA 1
ATOM 1412 C C . LEU A 1 182 ? -1.421 5.951 -21.590 1.00 92.06 182 LEU A C 1
ATOM 1414 O O . LEU A 1 182 ? -2.173 5.448 -22.424 1.00 92.06 182 LEU A O 1
ATOM 1418 N N . ASP A 1 183 ? -0.154 5.575 -21.423 1.00 89.56 183 ASP A N 1
ATOM 1419 C CA . ASP A 1 183 ? 0.489 4.523 -22.209 1.00 89.56 183 ASP A CA 1
ATOM 1420 C C . ASP A 1 183 ? -0.215 3.176 -21.982 1.00 89.56 183 ASP A C 1
ATOM 1422 O O . ASP A 1 183 ? -0.555 2.495 -22.945 1.00 89.56 183 ASP A O 1
ATOM 1426 N N . ALA A 1 184 ? -0.579 2.855 -20.735 1.00 86.38 184 ALA A N 1
ATOM 1427 C CA . ALA A 1 184 ? -1.295 1.621 -20.397 1.00 86.38 184 ALA A CA 1
ATOM 1428 C C . ALA A 1 184 ? -2.720 1.517 -20.979 1.00 86.38 184 ALA A C 1
ATOM 1430 O O . ALA A 1 184 ? -3.280 0.427 -21.038 1.00 86.38 184 ALA A O 1
ATOM 1431 N N . VAL A 1 185 ? -3.339 2.638 -21.368 1.00 85.06 185 VAL A N 1
ATOM 1432 C CA . VAL A 1 185 ? -4.654 2.654 -22.042 1.00 85.06 185 VAL A CA 1
ATOM 1433 C C . VAL A 1 185 ? -4.503 2.625 -23.568 1.00 85.06 185 VAL A C 1
ATOM 1435 O O . VAL A 1 185 ? -5.462 2.316 -24.278 1.00 85.06 185 VAL A O 1
ATOM 1438 N N . ALA A 1 186 ? -3.333 3.008 -24.080 1.00 83.56 186 ALA A N 1
ATOM 1439 C CA . ALA A 1 186 ? -3.043 3.049 -25.508 1.00 83.56 186 ALA A CA 1
ATOM 1440 C C . ALA A 1 186 ? -2.580 1.693 -26.073 1.00 83.56 186 ALA A C 1
ATOM 1442 O O . ALA A 1 186 ? -2.687 1.494 -27.288 1.00 83.56 186 ALA A O 1
ATOM 1443 N N . GLU A 1 187 ? -2.071 0.803 -25.217 1.00 60.94 187 GLU A N 1
ATOM 1444 C CA . GLU A 1 187 ? -1.759 -0.605 -25.515 1.00 60.94 187 GLU A CA 1
ATOM 1445 C C . GLU A 1 187 ? -3.011 -1.501 -25.502 1.00 60.94 187 GLU A C 1
ATOM 1447 O O . GLU A 1 187 ? -3.104 -2.367 -26.407 1.00 60.94 187 GLU A O 1
#